Protein AF-A0A812U2E9-F1 (afdb_monomer)

pLDDT: mean 88.84, std 19.23, range [28.97, 98.88]

Radius of gyration: 23.98 Å; Cα contacts (8 Å, |Δi|>4): 508; chains: 1; bounding box: 78×64×52 Å

Structure (mmCIF, N/CA/C/O backbone):
data_AF-A0A812U2E9-F1
#
_entry.id   AF-A0A812U2E9-F1
#
loop_
_atom_site.group_PDB
_atom_site.id
_atom_site.type_symbol
_atom_site.label_atom_id
_atom_site.label_alt_id
_atom_site.label_comp_id
_atom_site.label_asym_id
_atom_site.label_entity_id
_atom_site.label_seq_id
_atom_site.pdbx_PDB_ins_code
_atom_site.Cartn_x
_atom_site.Cartn_y
_atom_site.Cartn_z
_atom_site.occupancy
_atom_site.B_iso_or_equiv
_atom_site.auth_seq_id
_atom_site.auth_comp_id
_atom_site.auth_asym_id
_atom_site.auth_atom_id
_atom_site.pdbx_PDB_model_num
ATOM 1 N N . MET A 1 1 ? -5.700 -17.968 17.064 1.00 71.25 1 MET A N 1
ATOM 2 C CA . MET A 1 1 ? -4.243 -18.216 17.157 1.00 71.25 1 MET A CA 1
ATOM 3 C C . MET A 1 1 ? -3.645 -17.111 18.011 1.00 71.25 1 MET A C 1
ATOM 5 O O . MET A 1 1 ? -4.096 -15.982 17.871 1.00 71.25 1 MET A O 1
ATOM 9 N N . ALA A 1 2 ? -2.713 -17.405 18.921 1.00 88.69 2 ALA A N 1
ATOM 10 C CA . ALA A 1 2 ? -2.044 -16.346 19.679 1.00 88.69 2 ALA A CA 1
ATOM 11 C C . ALA A 1 2 ? -1.208 -15.471 18.731 1.00 88.69 2 ALA A C 1
ATOM 13 O O . ALA A 1 2 ? -0.599 -15.994 17.799 1.00 88.69 2 ALA A O 1
ATOM 14 N N . LEU A 1 3 ? -1.197 -14.155 18.957 1.00 91.88 3 LEU A N 1
ATOM 15 C CA . LEU A 1 3 ? -0.376 -13.222 18.187 1.00 91.88 3 LEU A CA 1
ATOM 16 C C . LEU A 1 3 ? 1.118 -13.486 18.469 1.00 91.88 3 LEU A C 1
ATOM 18 O O . LEU A 1 3 ? 1.501 -13.378 19.641 1.00 91.88 3 LEU A O 1
ATOM 22 N N . PRO A 1 4 ? 1.948 -13.798 17.448 1.00 95.50 4 PRO A N 1
ATOM 23 C CA . PRO A 1 4 ? 3.392 -13.956 17.604 1.00 95.50 4 PRO A CA 1
ATOM 24 C C . PRO A 1 4 ? 4.036 -12.729 18.243 1.00 95.50 4 PRO A C 1
ATOM 26 O O . PRO A 1 4 ? 3.676 -11.596 17.916 1.00 95.50 4 PRO A O 1
ATOM 29 N N . ASP A 1 5 ? 5.025 -12.937 19.110 1.00 95.31 5 ASP A N 1
ATOM 30 C CA . ASP A 1 5 ? 5.660 -11.842 19.849 1.00 95.31 5 ASP A CA 1
ATOM 31 C C . ASP A 1 5 ? 6.357 -10.836 18.935 1.00 95.31 5 ASP A C 1
ATOM 33 O O . ASP A 1 5 ? 6.314 -9.635 19.201 1.00 95.31 5 ASP A O 1
ATOM 37 N N . GLN A 1 6 ? 6.913 -11.293 17.810 1.00 96.75 6 GLN A N 1
ATOM 38 C CA . GLN A 1 6 ? 7.481 -10.409 16.795 1.00 96.75 6 GLN A CA 1
ATOM 39 C C . GLN A 1 6 ? 6.428 -9.442 16.239 1.00 96.75 6 GLN A C 1
ATOM 41 O O . GLN A 1 6 ? 6.719 -8.261 16.100 1.00 96.75 6 GLN A O 1
ATOM 46 N N . LEU A 1 7 ? 5.199 -9.904 15.972 1.00 96.69 7 LEU A N 1
ATOM 47 C CA . LEU A 1 7 ? 4.109 -9.050 15.480 1.00 96.69 7 LEU A CA 1
ATOM 48 C C . LEU A 1 7 ? 3.500 -8.190 16.594 1.00 96.69 7 LEU A C 1
ATOM 50 O O . LEU A 1 7 ? 3.126 -7.044 16.357 1.00 96.69 7 LEU A O 1
ATOM 54 N N . ARG A 1 8 ? 3.428 -8.718 17.823 1.00 94.88 8 ARG A N 1
ATOM 55 C CA . ARG A 1 8 ? 2.961 -7.986 19.011 1.00 94.88 8 ARG A CA 1
ATOM 56 C C . ARG A 1 8 ? 3.845 -6.778 19.317 1.00 94.88 8 ARG A C 1
ATOM 58 O O . ARG A 1 8 ? 3.330 -5.705 19.634 1.00 94.88 8 ARG A O 1
ATOM 65 N N . ASN A 1 9 ? 5.159 -6.971 19.222 1.00 96.06 9 ASN A N 1
ATOM 66 C CA . ASN A 1 9 ? 6.169 -5.966 19.540 1.00 96.06 9 ASN A CA 1
ATOM 67 C C . ASN A 1 9 ? 6.632 -5.171 18.311 1.00 96.06 9 ASN A C 1
ATOM 69 O O . ASN A 1 9 ? 7.399 -4.221 18.467 1.00 96.06 9 ASN A O 1
ATOM 73 N N . HIS A 1 10 ? 6.155 -5.521 17.109 1.00 98.12 10 HIS A N 1
ATOM 74 C CA . HIS A 1 10 ? 6.451 -4.796 15.877 1.00 98.12 10 HIS A CA 1
ATOM 75 C C . HIS A 1 10 ? 6.084 -3.324 16.035 1.00 98.12 10 HIS A C 1
ATOM 77 O O . HIS A 1 10 ? 4.949 -2.995 16.399 1.00 98.12 10 HIS A O 1
ATOM 83 N N . SER A 1 11 ? 7.043 -2.435 15.773 1.00 97.88 11 SER A N 1
ATOM 84 C CA . SER A 1 11 ? 6.844 -1.007 15.978 1.00 97.88 11 SER A CA 1
ATOM 85 C C . SER A 1 11 ? 7.412 -0.157 14.853 1.00 97.88 11 SER A C 1
ATOM 87 O O . SER A 1 11 ? 8.419 -0.505 14.243 1.00 97.88 11 SER A O 1
ATOM 89 N N . VAL A 1 12 ? 6.752 0.970 14.601 1.00 98.38 12 VAL A N 1
ATOM 90 C CA . VAL A 1 12 ? 7.162 1.993 13.635 1.00 98.38 12 VAL A CA 1
ATOM 91 C C . VAL A 1 12 ? 6.996 3.351 14.303 1.00 98.38 12 VAL A C 1
ATOM 93 O O . VAL A 1 12 ? 5.915 3.649 14.808 1.00 98.38 12 VAL A O 1
ATOM 96 N N . HIS A 1 13 ? 8.066 4.149 14.377 1.00 97.69 13 HIS A N 1
ATOM 97 C CA . HIS A 1 13 ? 8.104 5.411 15.139 1.00 97.69 13 HIS A CA 1
ATOM 98 C C . HIS A 1 13 ? 7.503 5.286 16.554 1.00 97.69 13 HIS A C 1
ATOM 100 O O . HIS A 1 13 ? 6.706 6.103 17.012 1.00 97.69 13 HIS A O 1
ATOM 106 N N . GLY A 1 14 ? 7.820 4.185 17.242 1.00 97.19 14 GLY A N 1
ATOM 107 C CA . GLY A 1 14 ? 7.320 3.907 18.586 1.00 97.19 14 GLY A CA 1
ATOM 108 C C . GLY A 1 14 ? 5.821 3.598 18.673 1.00 97.19 14 GLY A C 1
ATOM 109 O O . GLY A 1 14 ? 5.304 3.526 19.789 1.00 97.19 14 GLY A O 1
ATOM 110 N N . TYR A 1 15 ? 5.107 3.430 17.555 1.00 98.44 15 TYR A N 1
ATOM 111 C CA . TYR A 1 15 ? 3.750 2.883 17.501 1.00 98.44 15 TYR A CA 1
ATOM 112 C C . TYR A 1 15 ? 3.797 1.377 17.286 1.00 98.44 15 TYR A C 1
ATOM 114 O O . TYR A 1 15 ? 4.391 0.909 16.324 1.00 98.44 15 TYR A O 1
ATOM 122 N N . ASN A 1 16 ? 3.136 0.628 18.162 1.00 98.31 16 ASN A N 1
ATOM 123 C CA . ASN A 1 16 ? 2.853 -0.795 17.997 1.00 98.31 16 ASN A CA 1
ATOM 124 C C . ASN A 1 16 ? 1.340 -1.022 18.107 1.00 98.31 16 ASN A C 1
ATOM 126 O O . ASN A 1 16 ? 0.593 -0.090 18.422 1.00 98.31 16 ASN A O 1
ATOM 130 N N . LEU A 1 17 ? 0.888 -2.259 17.896 1.00 98.19 17 LEU A N 1
ATOM 131 C CA . LEU A 1 17 ? -0.535 -2.603 17.924 1.00 98.19 17 LEU A CA 1
ATOM 132 C C . LEU A 1 17 ? -1.240 -2.098 19.196 1.00 98.19 17 LEU A C 1
ATOM 134 O O . LEU A 1 17 ? -2.235 -1.380 19.117 1.00 98.19 17 LEU A O 1
ATOM 138 N N . ALA A 1 18 ? -0.701 -2.419 20.375 1.00 98.00 18 ALA A N 1
ATOM 139 C CA . ALA A 1 18 ? -1.316 -2.055 21.651 1.00 98.00 18 ALA A CA 1
ATOM 140 C C . ALA A 1 18 ? -1.375 -0.534 21.869 1.00 98.00 18 ALA A C 1
ATOM 142 O O . ALA A 1 18 ? -2.397 -0.006 22.315 1.00 98.00 18 ALA A O 1
ATOM 143 N N . LYS A 1 19 ? -0.294 0.190 21.551 1.00 98.31 19 LYS A N 1
ATOM 144 C CA . LYS A 1 19 ? -0.245 1.653 21.679 1.00 98.31 19 LYS A CA 1
ATOM 145 C C . LYS A 1 19 ? -1.234 2.320 20.729 1.00 98.31 19 LYS A C 1
ATOM 147 O O . LYS A 1 19 ? -1.943 3.223 21.164 1.00 98.31 19 LYS A O 1
ATOM 152 N N . THR A 1 20 ? -1.320 1.858 19.483 1.00 98.31 20 THR A N 1
ATOM 153 C CA . THR A 1 20 ? -2.276 2.373 18.495 1.00 98.31 20 THR A CA 1
ATOM 154 C C . THR A 1 20 ? -3.711 2.166 18.960 1.00 98.31 20 THR A C 1
ATOM 156 O O . THR A 1 20 ? -4.481 3.126 19.013 1.00 98.31 20 THR A O 1
ATOM 159 N N . LEU A 1 21 ? -4.064 0.939 19.359 1.00 98.19 21 LEU A N 1
ATOM 160 C CA . LEU A 1 21 ? -5.424 0.620 19.789 1.00 98.19 21 LEU A CA 1
ATOM 161 C C . LEU A 1 21 ? -5.866 1.485 20.970 1.00 98.19 21 LEU A C 1
ATOM 163 O O . LEU A 1 21 ? -6.981 1.992 20.942 1.00 98.19 21 LEU A O 1
ATOM 167 N N . ARG A 1 22 ? -4.988 1.709 21.958 1.00 98.31 22 ARG A N 1
ATOM 168 C CA . ARG A 1 22 ? -5.282 2.578 23.109 1.00 98.31 22 ARG A CA 1
ATOM 169 C C . ARG A 1 22 ? -5.382 4.052 22.730 1.00 98.31 22 ARG A C 1
ATOM 171 O O . ARG A 1 22 ? -6.330 4.715 23.137 1.00 98.31 22 ARG A O 1
ATOM 178 N N . LYS A 1 23 ? -4.414 4.572 21.966 1.00 98.25 23 LYS A N 1
ATOM 179 C CA . LYS A 1 23 ? -4.314 6.010 21.664 1.00 98.25 23 LYS A CA 1
ATOM 180 C C . LYS A 1 23 ? -5.554 6.538 20.941 1.00 98.25 23 LYS A C 1
ATOM 182 O O . LYS A 1 23 ? -6.030 7.616 21.272 1.00 98.25 23 LYS A O 1
ATOM 187 N N . TRP A 1 24 ? -6.089 5.767 19.997 1.00 97.88 24 TRP A N 1
ATOM 188 C CA . TRP A 1 24 ? -7.222 6.176 19.160 1.00 97.88 24 TRP A CA 1
ATOM 189 C C . TRP A 1 24 ? -8.494 5.354 19.424 1.00 97.88 24 TRP A C 1
ATOM 191 O O . TRP A 1 24 ? -9.343 5.209 18.545 1.00 97.88 24 TRP A O 1
ATOM 201 N N . GLN A 1 25 ? -8.657 4.807 20.635 1.00 96.31 25 GLN A N 1
ATOM 202 C CA . GLN A 1 25 ? -9.823 3.978 20.978 1.00 96.31 25 GLN A CA 1
ATOM 203 C C . GLN A 1 25 ? -11.166 4.726 20.876 1.00 96.31 25 GLN A C 1
ATOM 205 O O . GLN A 1 25 ? -12.193 4.096 20.633 1.00 96.31 25 GLN A O 1
ATOM 210 N N . HIS A 1 26 ? -11.151 6.055 21.030 1.00 95.56 26 HIS A N 1
ATOM 211 C CA . HIS A 1 26 ? -12.341 6.915 21.022 1.00 95.56 26 HIS A CA 1
ATOM 212 C C . HIS A 1 26 ? -12.580 7.641 19.691 1.00 95.56 26 HIS A C 1
ATOM 214 O O . HIS A 1 26 ? -13.504 8.445 19.603 1.00 95.56 26 HIS A O 1
ATOM 220 N N . VAL A 1 27 ? -11.765 7.386 18.661 1.00 96.50 27 VAL A N 1
ATOM 221 C CA . VAL A 1 27 ? -11.980 7.985 17.337 1.00 96.50 27 VAL A CA 1
ATOM 222 C C . VAL A 1 27 ? -13.304 7.487 16.757 1.00 96.50 27 VAL A C 1
ATOM 224 O O . VAL A 1 27 ? -13.586 6.283 16.757 1.00 96.50 27 VAL A O 1
ATOM 227 N N . GLU A 1 28 ? -14.115 8.418 16.256 1.00 96.62 28 GLU A N 1
ATOM 228 C CA . GLU A 1 28 ? -15.388 8.101 15.617 1.00 96.62 28 GLU A CA 1
ATOM 229 C C . GLU A 1 28 ? -15.164 7.284 14.337 1.00 96.62 28 GLU A C 1
ATOM 231 O O . GLU A 1 28 ? -14.292 7.584 13.519 1.00 96.62 28 GLU A O 1
ATOM 236 N N . ARG A 1 29 ? -15.964 6.229 14.154 1.00 96.88 29 ARG A N 1
ATOM 237 C CA . ARG A 1 29 ? -15.824 5.296 13.032 1.00 96.88 29 ARG A CA 1
ATOM 238 C C . ARG A 1 29 ? -16.739 5.693 11.878 1.00 96.88 29 ARG A C 1
ATOM 240 O O . ARG A 1 29 ? -17.862 5.203 11.778 1.00 96.88 29 ARG A O 1
ATOM 247 N N . THR A 1 30 ? -16.269 6.584 11.014 1.00 96.75 30 THR A N 1
ATOM 248 C CA . THR A 1 30 ? -17.071 7.177 9.931 1.00 96.75 30 THR A CA 1
ATOM 249 C C . THR A 1 30 ? -16.611 6.790 8.527 1.00 96.75 30 THR A C 1
ATOM 251 O O . THR A 1 30 ? -17.381 6.978 7.584 1.00 96.75 30 THR A O 1
ATOM 254 N N . CYS A 1 31 ? -15.413 6.219 8.362 1.00 98.06 31 CYS A N 1
ATOM 255 C CA . CYS A 1 31 ? -14.809 5.918 7.059 1.00 98.06 31 CYS A CA 1
ATOM 256 C C . CYS A 1 31 ? -15.121 4.482 6.580 1.00 98.06 31 CYS A C 1
ATOM 258 O O . CYS A 1 31 ? -14.892 3.527 7.318 1.00 98.06 31 CYS A O 1
ATOM 260 N N . ASP A 1 32 ? -15.643 4.306 5.362 1.00 98.50 32 ASP A N 1
ATOM 261 C CA . ASP A 1 32 ? -15.910 2.984 4.770 1.00 98.50 32 ASP A CA 1
ATOM 262 C C . ASP A 1 32 ? -14.678 2.413 4.047 1.00 98.50 32 ASP A C 1
ATOM 264 O O . ASP A 1 32 ? -14.456 1.200 4.066 1.00 98.50 32 ASP A O 1
ATOM 268 N N . VAL A 1 33 ? -13.892 3.280 3.394 1.00 98.75 33 VAL A N 1
ATOM 269 C CA . VAL A 1 33 ? -12.743 2.906 2.553 1.00 98.75 33 VAL A CA 1
ATOM 270 C C . VAL A 1 33 ? -11.533 3.800 2.824 1.00 98.75 33 VAL A C 1
ATOM 272 O O . VAL A 1 33 ? -11.614 5.019 2.699 1.00 98.75 33 VAL A O 1
ATOM 275 N N . LEU A 1 34 ? -10.383 3.197 3.112 1.00 98.81 34 LEU A N 1
ATOM 276 C CA . LEU A 1 34 ? -9.099 3.885 3.234 1.00 98.81 34 LEU A CA 1
ATOM 277 C C . LEU A 1 34 ? -8.129 3.364 2.172 1.00 98.81 34 LEU A C 1
ATOM 279 O O . LEU A 1 34 ? -7.903 2.161 2.073 1.00 98.81 34 LEU A O 1
ATOM 283 N N . GLU A 1 35 ? -7.550 4.263 1.383 1.00 98.62 35 GLU A N 1
ATOM 284 C CA . GLU A 1 35 ? -6.515 3.950 0.393 1.00 98.62 35 GLU A CA 1
ATOM 285 C C . GLU A 1 35 ? -5.195 4.591 0.844 1.00 98.62 35 GLU A C 1
ATOM 287 O O . GLU A 1 35 ? -5.078 5.814 0.872 1.00 98.62 35 GLU A O 1
ATOM 292 N N . ILE A 1 36 ? -4.226 3.770 1.251 1.00 98.56 36 ILE A N 1
ATOM 293 C CA . ILE A 1 36 ? -2.898 4.196 1.713 1.00 98.56 36 ILE A CA 1
ATOM 294 C C . ILE A 1 36 ? -1.890 3.961 0.590 1.00 98.56 36 ILE A C 1
ATOM 296 O O . ILE A 1 36 ? -1.904 2.886 -0.019 1.00 98.56 36 ILE A O 1
ATOM 300 N N . TRP A 1 37 ? -1.016 4.945 0.349 1.00 98.06 37 TRP A N 1
ATOM 301 C CA . TRP A 1 37 ? -0.214 5.056 -0.876 1.00 98.06 37 TRP A CA 1
ATOM 302 C C . TRP A 1 37 ? -1.128 5.132 -2.102 1.00 98.06 37 TRP A C 1
ATOM 304 O O . TRP A 1 37 ? -1.060 4.315 -3.022 1.00 98.06 37 TRP A O 1
ATOM 314 N N . ALA A 1 38 ? -2.085 6.062 -2.052 1.00 97.31 38 ALA A N 1
ATOM 315 C CA . ALA A 1 38 ? -3.208 6.066 -2.978 1.00 97.31 38 ALA A CA 1
ATOM 316 C C . ALA A 1 38 ? -2.830 6.373 -4.432 1.00 97.31 38 ALA A C 1
ATOM 318 O O . ALA A 1 38 ? -3.594 6.042 -5.345 1.00 97.31 38 ALA A O 1
ATOM 319 N N . GLY A 1 39 ? -1.684 7.015 -4.673 1.00 94.94 39 GLY A N 1
ATOM 320 C CA . GLY A 1 39 ? -1.271 7.489 -5.986 1.00 94.94 39 GLY A CA 1
ATOM 321 C C . GLY A 1 39 ? -2.356 8.356 -6.627 1.00 94.94 39 GLY A C 1
ATOM 322 O O . GLY A 1 39 ? -2.546 9.511 -6.270 1.00 94.94 39 GLY A O 1
ATOM 323 N N . VAL A 1 40 ? -3.106 7.782 -7.573 1.00 95.25 40 VAL A N 1
ATOM 324 C CA . VAL A 1 40 ? -4.203 8.474 -8.281 1.00 95.25 40 VAL A CA 1
ATOM 325 C C . VAL A 1 40 ? -5.589 8.304 -7.634 1.00 95.25 40 VAL A C 1
ATOM 327 O O . VAL A 1 40 ? -6.586 8.701 -8.241 1.00 95.25 40 VAL A O 1
ATOM 330 N N . GLY A 1 41 ? -5.689 7.660 -6.466 1.00 97.06 41 GLY A N 1
ATOM 331 C CA . GLY A 1 41 ? -6.940 7.560 -5.703 1.00 97.06 41 GLY A CA 1
ATOM 332 C C . GLY A 1 41 ? -8.011 6.679 -6.350 1.00 97.06 41 GLY A C 1
ATOM 333 O O . GLY A 1 41 ? -9.210 6.979 -6.315 1.00 97.06 41 GLY A O 1
ATOM 334 N N . SER A 1 42 ? -7.605 5.619 -7.054 1.00 97.62 42 SER A N 1
ATOM 335 C CA . SER A 1 42 ? -8.537 4.832 -7.873 1.00 97.62 42 SER A CA 1
ATOM 336 C C . SER A 1 42 ? -9.558 4.056 -7.043 1.00 97.62 42 SER A C 1
ATOM 338 O O . SER A 1 42 ? -10.695 3.882 -7.500 1.00 97.62 42 SER A O 1
ATOM 340 N N . VAL A 1 43 ? -9.184 3.572 -5.856 1.00 98.38 43 VAL A N 1
ATOM 341 C CA . VAL A 1 43 ? -10.086 2.810 -4.980 1.00 98.38 43 VAL A CA 1
ATOM 342 C C . VAL A 1 43 ? -11.019 3.756 -4.231 1.00 98.38 43 VAL A C 1
ATOM 344 O O . VAL A 1 43 ? -12.236 3.558 -4.264 1.00 98.38 43 VAL A O 1
ATOM 347 N N . ALA A 1 44 ? -10.490 4.831 -3.648 1.00 98.19 44 ALA A N 1
ATOM 348 C CA . ALA A 1 44 ? -11.284 5.842 -2.961 1.00 98.19 44 ALA A CA 1
ATOM 349 C C . ALA A 1 44 ? -12.277 6.529 -3.914 1.00 98.19 44 ALA A C 1
ATOM 351 O O . ALA A 1 44 ? -13.462 6.661 -3.596 1.00 98.19 44 ALA A O 1
ATOM 352 N N . SER A 1 45 ? -11.851 6.880 -5.134 1.00 98.25 45 SER A N 1
ATOM 353 C CA . SER A 1 45 ? -12.746 7.414 -6.172 1.00 98.25 45 SER A CA 1
ATOM 354 C C . SER A 1 45 ? -13.872 6.437 -6.530 1.00 98.25 45 SER A C 1
ATOM 356 O O . SER A 1 45 ? -15.024 6.846 -6.704 1.00 98.25 45 SER A O 1
ATOM 358 N N . ALA A 1 46 ? -13.573 5.138 -6.626 1.00 98.19 46 ALA A N 1
ATOM 359 C CA . ALA A 1 46 ? -14.583 4.122 -6.900 1.00 98.19 46 ALA A CA 1
ATOM 360 C C . ALA A 1 46 ? -15.596 3.969 -5.753 1.00 98.19 46 ALA A C 1
ATOM 362 O O . ALA A 1 46 ? -16.785 3.803 -6.022 1.00 98.19 46 ALA A O 1
ATOM 363 N N . ALA A 1 47 ? -15.145 4.063 -4.501 1.00 98.06 47 ALA A N 1
ATOM 364 C CA . ALA A 1 47 ? -16.002 4.015 -3.319 1.00 98.06 47 ALA A CA 1
ATOM 365 C C . ALA A 1 47 ? -16.955 5.219 -3.247 1.00 98.06 47 ALA A C 1
ATOM 367 O O . ALA A 1 47 ? -18.163 5.041 -3.094 1.00 98.06 47 ALA A O 1
ATOM 368 N N . ARG A 1 48 ? -16.445 6.437 -3.477 1.00 98.25 48 ARG A N 1
ATOM 369 C CA . ARG A 1 48 ? -17.254 7.673 -3.479 1.00 98.25 48 ARG A CA 1
ATOM 370 C C . ARG A 1 48 ? -18.381 7.641 -4.514 1.00 98.25 48 ARG A C 1
ATOM 372 O O . ARG A 1 48 ? -19.475 8.129 -4.252 1.00 98.25 48 ARG A O 1
ATOM 379 N N . LYS A 1 49 ? -18.160 7.010 -5.673 1.00 97.06 49 LYS A N 1
ATOM 380 C CA . LYS A 1 49 ? -19.206 6.812 -6.700 1.00 97.06 49 LYS A CA 1
ATOM 381 C C . LYS A 1 49 ? -20.342 5.887 -6.270 1.00 97.06 49 LYS A C 1
ATOM 383 O O . LYS A 1 49 ? -21.384 5.881 -6.916 1.00 97.06 49 LYS A O 1
ATOM 388 N N . LEU A 1 50 ? -20.133 5.100 -5.221 1.00 95.94 50 LEU A N 1
ATOM 389 C CA . LEU A 1 50 ? -21.151 4.273 -4.579 1.00 95.94 50 LEU A CA 1
ATOM 390 C C . LEU A 1 50 ? -21.683 4.928 -3.295 1.00 95.94 50 LEU A C 1
ATOM 392 O O . LEU A 1 50 ? -22.284 4.244 -2.474 1.00 95.94 50 LEU A O 1
ATOM 396 N N . SER A 1 51 ? -21.447 6.233 -3.113 1.00 96.88 51 SER A N 1
ATOM 397 C CA . SER A 1 51 ? -21.858 7.006 -1.935 1.00 96.88 51 SER A CA 1
ATOM 398 C C . SER A 1 51 ? -21.286 6.488 -0.609 1.00 96.88 51 SER A C 1
ATOM 400 O O . SER A 1 51 ? -21.868 6.718 0.447 1.00 96.88 51 SER A O 1
ATOM 402 N N . LEU A 1 52 ? -20.136 5.811 -0.660 1.00 97.00 52 LEU A N 1
ATOM 403 C CA . LEU A 1 52 ? -19.380 5.393 0.520 1.00 97.00 52 LEU A CA 1
ATOM 404 C C . LEU A 1 52 ? -18.398 6.491 0.937 1.00 97.00 52 LEU A C 1
ATOM 406 O O . LEU A 1 52 ? -17.841 7.189 0.080 1.00 97.00 52 LEU A O 1
ATOM 410 N N . SER A 1 53 ? -18.151 6.629 2.240 1.00 98.25 53 SER A N 1
ATOM 411 C CA . SER A 1 53 ? -17.116 7.539 2.732 1.00 98.25 53 SER A CA 1
ATOM 412 C C . SER A 1 53 ? -15.732 6.951 2.451 1.00 98.25 53 SER A C 1
ATOM 414 O O . SER A 1 53 ? -15.463 5.784 2.737 1.00 98.25 53 SER A O 1
ATOM 416 N N . ALA A 1 54 ? -14.841 7.750 1.862 1.00 98.38 54 ALA A N 1
ATOM 417 C CA . ALA A 1 54 ? -13.506 7.281 1.516 1.00 98.38 54 ALA A CA 1
ATOM 418 C C . ALA A 1 54 ? -12.429 8.337 1.745 1.00 98.38 54 ALA A C 1
ATOM 420 O O . ALA A 1 54 ? -12.622 9.513 1.406 1.00 98.38 54 ALA A O 1
ATOM 421 N N . ARG A 1 55 ? -11.278 7.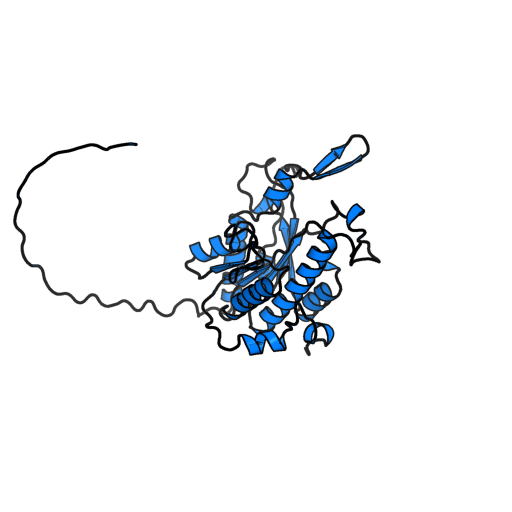890 2.248 1.00 98.06 55 ARG A N 1
ATOM 422 C CA . ARG A 1 55 ? -10.091 8.707 2.505 1.00 98.06 55 ARG A CA 1
ATOM 423 C C . ARG A 1 55 ? -8.876 8.141 1.773 1.00 98.06 55 ARG A C 1
ATOM 425 O O . ARG A 1 55 ? -8.725 6.930 1.642 1.00 98.06 55 ARG A O 1
ATOM 432 N N . GLU A 1 56 ? -8.023 9.043 1.312 1.00 98.12 56 GLU A N 1
ATOM 433 C CA . GLU A 1 56 ? -6.721 8.745 0.714 1.00 98.12 56 GLU A CA 1
ATOM 434 C C . GLU A 1 56 ? -5.625 9.210 1.677 1.00 98.12 56 GLU A C 1
ATOM 436 O O . GLU A 1 56 ? -5.805 10.229 2.345 1.00 98.12 56 GLU A O 1
ATOM 441 N N . ILE A 1 57 ? -4.527 8.460 1.739 1.00 98.31 57 ILE A N 1
ATOM 442 C CA . ILE A 1 57 ? -3.251 8.865 2.335 1.00 98.31 57 ILE A CA 1
ATOM 443 C C . ILE A 1 57 ? -2.211 8.766 1.221 1.00 98.31 57 ILE A C 1
ATOM 445 O O . ILE A 1 57 ? -1.918 7.665 0.744 1.00 98.31 57 ILE A O 1
ATOM 449 N N . GLU A 1 58 ? -1.704 9.907 0.767 1.00 97.44 58 GLU A N 1
ATOM 450 C CA . GLU A 1 58 ? -0.755 10.001 -0.338 1.00 97.44 58 GLU A CA 1
ATOM 451 C C . GLU A 1 58 ? 0.137 11.236 -0.177 1.00 97.44 58 GLU A C 1
ATOM 453 O O . GLU A 1 58 ? -0.359 12.345 0.021 1.00 97.44 58 GLU A O 1
ATOM 458 N N . LEU A 1 59 ? 1.452 11.043 -0.319 1.00 96.56 59 LEU A N 1
ATOM 459 C CA . LEU A 1 59 ? 2.467 12.060 -0.046 1.00 96.56 59 LEU A CA 1
ATOM 460 C C . LEU A 1 59 ? 2.162 13.366 -0.792 1.00 96.56 59 LEU A C 1
ATOM 462 O O . LEU A 1 59 ? 2.071 14.426 -0.185 1.00 96.56 59 LEU A O 1
ATOM 466 N N . HIS A 1 60 ? 1.888 13.288 -2.094 1.00 94.81 60 HIS A N 1
ATOM 467 C CA . HIS A 1 60 ? 1.668 14.468 -2.939 1.00 94.81 60 HIS A CA 1
ATOM 468 C C . HIS A 1 60 ? 0.188 14.783 -3.207 1.00 94.81 60 HIS A C 1
ATOM 470 O O . HIS A 1 60 ? -0.145 15.383 -4.231 1.00 94.81 60 HIS A O 1
ATOM 476 N N . ARG A 1 61 ? -0.729 14.379 -2.317 1.00 94.69 61 ARG A N 1
ATOM 477 C CA . ARG A 1 61 ? -2.170 14.619 -2.502 1.00 94.69 61 ARG A CA 1
ATOM 478 C C . ARG A 1 61 ? -2.531 16.105 -2.483 1.00 94.69 61 ARG A C 1
ATOM 480 O O . ARG A 1 61 ? -3.359 16.539 -3.283 1.00 94.69 61 ARG A O 1
ATOM 487 N N . VAL A 1 62 ? -1.936 16.869 -1.568 1.00 96.00 62 VAL A N 1
ATOM 488 C CA . VAL A 1 62 ? -2.056 18.330 -1.466 1.00 96.00 62 VAL A CA 1
ATOM 489 C C . VAL A 1 62 ? -0.642 18.910 -1.335 1.00 96.00 62 VAL A C 1
ATOM 491 O O . VAL A 1 62 ? -0.112 18.954 -0.223 1.00 96.00 62 VAL A O 1
ATOM 494 N N . PRO A 1 63 ? -0.016 19.331 -2.452 1.00 95.31 63 PRO A N 1
ATOM 495 C CA . PRO A 1 63 ? 1.345 19.864 -2.445 1.00 95.31 63 PRO A CA 1
ATOM 496 C C . PRO A 1 63 ? 1.526 21.023 -1.456 1.00 95.31 63 PRO A C 1
ATOM 498 O O . PRO A 1 63 ? 0.684 21.918 -1.376 1.00 95.31 63 PRO A O 1
ATOM 501 N N . GLY A 1 64 ? 2.621 20.994 -0.699 1.00 95.44 64 GLY A N 1
ATOM 502 C CA . GLY A 1 64 ? 2.928 21.925 0.390 1.00 95.44 64 GLY A CA 1
ATOM 503 C C . GLY A 1 64 ? 2.184 21.639 1.700 1.00 95.44 64 GLY A C 1
ATOM 504 O O . GLY A 1 64 ? 2.337 22.386 2.662 1.00 95.44 64 GLY A O 1
ATOM 505 N N . THR A 1 65 ? 1.345 20.600 1.754 1.00 96.94 65 THR A N 1
ATOM 506 C CA . THR A 1 65 ? 0.606 20.204 2.965 1.00 96.94 65 THR A CA 1
ATOM 507 C C . THR A 1 65 ? 0.856 18.747 3.318 1.00 96.94 65 THR A C 1
ATOM 509 O O . THR A 1 65 ? 1.311 18.455 4.419 1.00 96.94 65 THR A O 1
ATOM 512 N N . THR A 1 66 ? 0.570 17.823 2.401 1.00 96.88 66 THR A N 1
ATOM 513 C CA . THR A 1 66 ? 0.702 16.385 2.672 1.00 96.88 66 THR A CA 1
ATOM 514 C C . THR A 1 66 ? 2.138 15.880 2.522 1.00 96.88 66 THR A C 1
ATOM 516 O O . THR A 1 66 ? 2.477 14.866 3.123 1.00 96.88 66 THR A O 1
ATOM 519 N N . ASP A 1 67 ? 2.983 16.592 1.774 1.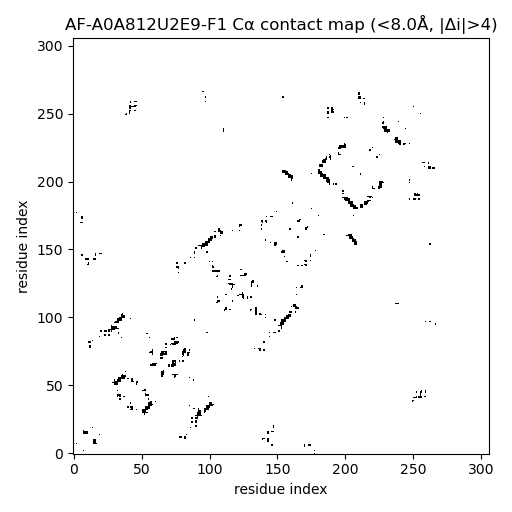00 96.50 67 ASP A N 1
ATOM 520 C CA . ASP A 1 67 ? 4.395 16.273 1.519 1.00 96.50 67 ASP A CA 1
ATOM 521 C C . ASP A 1 67 ? 5.379 17.077 2.377 1.00 96.50 67 ASP A C 1
ATOM 523 O O . ASP A 1 67 ? 6.583 16.840 2.317 1.00 96.50 67 ASP A O 1
ATOM 527 N N . ASP A 1 68 ? 4.886 17.998 3.203 1.00 96.19 68 ASP A N 1
ATOM 528 C CA . ASP A 1 68 ? 5.702 18.698 4.191 1.00 96.19 68 ASP A CA 1
ATOM 529 C C . ASP A 1 68 ? 5.701 17.899 5.507 1.00 96.19 68 ASP A C 1
ATOM 531 O O . ASP A 1 68 ? 4.663 17.835 6.171 1.00 96.19 68 ASP A O 1
ATOM 535 N N . PRO A 1 69 ? 6.828 17.298 5.934 1.00 93.38 69 PRO A N 1
ATOM 536 C CA . PRO A 1 69 ? 6.890 16.492 7.157 1.00 93.38 69 PRO A CA 1
ATOM 537 C C . PRO A 1 69 ? 6.673 17.309 8.442 1.00 93.38 69 PRO A C 1
ATOM 539 O O . PRO A 1 69 ? 6.439 16.736 9.508 1.00 93.38 69 PRO A O 1
ATOM 542 N N . THR A 1 70 ? 6.750 18.641 8.370 1.00 94.62 70 THR A N 1
ATOM 543 C CA . THR A 1 70 ? 6.502 19.538 9.507 1.00 94.62 70 THR A CA 1
ATOM 544 C C . THR A 1 70 ? 5.028 19.924 9.640 1.00 94.62 70 THR A C 1
ATOM 546 O O . THR A 1 70 ? 4.593 20.371 10.707 1.00 94.62 70 THR A O 1
ATOM 549 N N . ASN A 1 71 ? 4.230 19.707 8.592 1.00 97.06 71 ASN A N 1
ATOM 550 C CA . ASN A 1 71 ? 2.815 20.035 8.592 1.00 97.06 71 ASN A CA 1
ATOM 551 C C . ASN A 1 71 ? 2.017 19.036 9.448 1.00 97.06 71 ASN A C 1
ATOM 553 O O . ASN A 1 71 ? 2.210 17.821 9.392 1.00 97.06 71 ASN A O 1
ATOM 557 N N . LYS A 1 72 ? 1.054 19.535 10.233 1.00 97.12 72 LYS A N 1
ATOM 558 C CA . LYS A 1 72 ? 0.172 18.689 11.058 1.00 97.12 72 LYS A CA 1
ATOM 559 C C . LYS A 1 72 ? -0.666 17.709 10.221 1.00 97.12 72 LYS A C 1
ATOM 561 O O . LYS A 1 72 ? -1.046 16.657 10.729 1.00 97.12 72 LYS A O 1
ATOM 566 N N . GLU A 1 73 ? -0.947 18.058 8.967 1.00 97.38 73 GLU A N 1
ATOM 567 C CA . GLU A 1 73 ? -1.745 17.285 8.009 1.00 97.38 73 GLU A CA 1
ATOM 568 C C . GLU A 1 73 ? -0.877 16.448 7.060 1.00 97.38 73 GLU A C 1
ATOM 570 O O . GLU A 1 73 ? -1.393 15.906 6.085 1.00 97.38 73 GLU A O 1
ATOM 575 N N . THR A 1 74 ? 0.425 16.320 7.349 1.00 98.31 74 THR A N 1
ATOM 576 C CA . THR A 1 74 ? 1.343 15.513 6.543 1.00 98.31 74 THR A CA 1
ATOM 577 C C . THR A 1 74 ? 0.852 14.075 6.383 1.00 98.31 74 THR A C 1
ATOM 579 O O . THR A 1 74 ? 0.314 13.458 7.312 1.00 98.31 74 THR A O 1
ATOM 582 N N . GLU A 1 75 ? 1.059 13.542 5.189 1.00 98.25 75 GLU A N 1
ATOM 583 C CA . GLU A 1 75 ? 0.825 12.148 4.819 1.00 98.25 75 GLU A CA 1
ATOM 584 C C . GLU A 1 75 ? 2.149 11.464 4.448 1.00 98.25 75 GLU A C 1
ATOM 586 O O . GLU A 1 75 ? 2.141 10.344 3.938 1.00 98.25 75 GLU A O 1
ATOM 591 N N . ASP A 1 76 ? 3.286 12.105 4.753 1.00 97.94 76 ASP A N 1
ATOM 592 C CA . ASP A 1 76 ? 4.611 11.514 4.621 1.00 97.94 76 ASP A CA 1
ATOM 593 C C . ASP A 1 76 ? 4.801 10.374 5.624 1.00 97.94 76 ASP A C 1
ATOM 595 O O . ASP A 1 76 ? 5.099 10.573 6.807 1.00 97.94 76 ASP A O 1
ATOM 599 N N . LEU A 1 77 ? 4.653 9.150 5.127 1.00 98.31 77 LEU A N 1
ATOM 600 C CA . LEU A 1 77 ? 4.795 7.929 5.907 1.00 98.31 77 LEU A CA 1
ATOM 601 C C . LEU A 1 77 ? 6.237 7.632 6.338 1.00 98.31 77 LEU A C 1
ATOM 603 O O . LEU A 1 77 ? 6.419 6.695 7.111 1.00 98.31 77 LEU A O 1
ATOM 607 N N . MET A 1 78 ? 7.240 8.399 5.894 1.00 97.94 78 MET A N 1
ATOM 608 C CA . MET A 1 78 ? 8.600 8.369 6.452 1.00 97.94 78 MET A CA 1
ATOM 609 C C . MET A 1 78 ? 8.718 9.159 7.766 1.00 97.94 78 MET A C 1
ATOM 611 O O . MET A 1 78 ? 9.695 8.998 8.498 1.00 97.94 78 MET A O 1
ATOM 615 N N . SER A 1 79 ? 7.727 9.995 8.086 1.00 97.88 79 SER A N 1
ATOM 616 C CA . SER A 1 79 ? 7.685 10.791 9.312 1.00 97.88 79 SER A CA 1
ATOM 617 C C . SER A 1 79 ? 6.824 10.135 10.399 1.00 97.88 79 SER A C 1
ATOM 619 O O . SER A 1 79 ? 5.807 9.487 10.128 1.00 97.88 79 SER A O 1
ATOM 621 N N . GLU A 1 80 ? 7.165 10.379 11.671 1.00 97.88 80 GLU A N 1
ATOM 622 C CA . GLU A 1 80 ? 6.333 9.937 12.801 1.00 97.88 80 GLU A CA 1
ATOM 623 C C . GLU A 1 80 ? 4.902 10.486 12.695 1.00 97.88 80 GLU A C 1
ATOM 625 O O . GLU A 1 80 ? 3.935 9.773 12.981 1.00 97.88 80 GLU A O 1
ATOM 630 N N . ARG A 1 81 ? 4.758 11.751 12.277 1.00 98.12 81 ARG A N 1
ATOM 631 C CA . ARG A 1 81 ? 3.458 12.415 12.160 1.00 98.12 81 ARG A CA 1
ATOM 632 C C . ARG A 1 81 ? 2.609 11.792 11.057 1.00 98.12 81 ARG A C 1
ATOM 634 O O . ARG A 1 81 ? 1.440 11.520 11.313 1.00 98.12 81 ARG A O 1
ATOM 641 N N . GLY A 1 82 ? 3.175 11.527 9.883 1.00 98.44 82 GLY A N 1
ATOM 642 C CA . GLY A 1 82 ? 2.439 10.905 8.784 1.00 98.44 82 GLY A CA 1
ATOM 643 C C . GLY A 1 82 ? 1.996 9.485 9.127 1.00 98.44 82 GLY A C 1
ATOM 644 O O . GLY A 1 82 ? 0.836 9.135 8.903 1.00 98.44 82 GLY A O 1
ATOM 645 N N . VAL A 1 83 ? 2.850 8.695 9.794 1.00 98.69 83 VAL A N 1
ATOM 646 C CA . VAL A 1 83 ? 2.442 7.383 10.332 1.00 98.69 83 VAL A CA 1
ATOM 647 C C . VAL A 1 83 ? 1.321 7.527 11.363 1.00 98.69 83 VAL A C 1
ATOM 649 O O . VAL A 1 83 ? 0.339 6.786 11.301 1.00 98.69 83 VAL A O 1
ATOM 652 N N . ALA A 1 84 ? 1.407 8.491 12.282 1.00 98.69 84 ALA A N 1
ATOM 653 C CA . ALA A 1 84 ? 0.347 8.741 13.256 1.00 98.69 84 ALA A CA 1
ATOM 654 C C . ALA A 1 84 ? -0.985 9.129 12.585 1.00 98.69 84 ALA A C 1
ATOM 656 O O . ALA A 1 84 ? -2.028 8.591 12.953 1.00 98.69 84 ALA A O 1
ATOM 657 N N . ASN A 1 85 ? -0.947 9.999 11.573 1.00 98.56 85 ASN A N 1
ATOM 658 C CA . ASN A 1 85 ? -2.120 10.433 10.812 1.00 98.56 85 ASN A CA 1
ATOM 659 C C . ASN A 1 85 ? -2.763 9.268 10.037 1.00 98.56 85 ASN A C 1
ATOM 661 O O . ASN A 1 85 ? -3.990 9.146 10.002 1.00 98.56 85 ASN A O 1
ATOM 665 N N . ALA A 1 86 ? -1.954 8.375 9.460 1.00 98.69 86 ALA A N 1
ATOM 666 C CA . ALA A 1 86 ? -2.441 7.171 8.790 1.00 98.69 86 ALA A CA 1
ATOM 667 C C . ALA A 1 86 ? -3.063 6.162 9.771 1.00 98.69 86 ALA A C 1
ATOM 669 O O . ALA A 1 86 ? -4.114 5.591 9.480 1.00 98.69 86 ALA A O 1
ATOM 670 N N . LEU A 1 87 ? -2.467 5.974 10.954 1.00 98.75 87 LEU A N 1
ATOM 671 C CA . LEU A 1 87 ? -3.035 5.130 12.011 1.00 98.75 87 LEU A CA 1
ATOM 672 C C . LEU A 1 87 ? -4.356 5.695 12.540 1.00 98.75 87 LEU A C 1
ATOM 674 O O . LEU A 1 87 ? -5.297 4.939 12.761 1.00 98.75 87 LEU A O 1
ATOM 678 N N . GLU A 1 88 ? -4.463 7.012 12.702 1.00 98.62 88 GLU A N 1
ATOM 679 C CA . GLU A 1 88 ? -5.720 7.661 13.074 1.00 98.62 88 GLU A CA 1
ATOM 680 C C . GLU A 1 88 ? -6.805 7.455 12.010 1.00 98.62 88 GLU A C 1
ATOM 682 O O . GLU A 1 88 ? -7.928 7.070 12.341 1.00 98.62 88 GLU A O 1
ATOM 687 N N . ALA A 1 89 ? -6.460 7.630 10.730 1.00 98.56 89 ALA A N 1
ATOM 688 C CA . ALA A 1 89 ? -7.358 7.351 9.610 1.00 98.56 89 ALA A CA 1
ATOM 689 C C . ALA A 1 89 ? -7.812 5.883 9.587 1.00 98.56 89 ALA A C 1
ATOM 691 O O . ALA A 1 89 ? -8.980 5.590 9.346 1.00 98.56 89 ALA A O 1
ATOM 692 N N . LEU A 1 90 ? -6.905 4.953 9.883 1.00 98.38 90 LEU A N 1
ATOM 693 C CA . LEU A 1 90 ? -7.221 3.533 9.996 1.00 98.38 90 LEU A CA 1
ATOM 694 C C . LEU A 1 90 ? -8.168 3.257 11.174 1.00 98.38 90 LEU A C 1
ATOM 696 O O . LEU A 1 90 ? -9.089 2.447 11.075 1.00 98.38 90 LEU A O 1
ATOM 700 N N . MET A 1 91 ? -7.986 3.965 12.288 1.00 98.50 91 MET A N 1
ATOM 701 C CA . MET A 1 91 ? -8.812 3.842 13.489 1.00 98.50 91 MET A CA 1
ATOM 702 C C . MET A 1 91 ? -10.186 4.520 13.358 1.00 98.50 91 MET A C 1
ATOM 704 O O . MET A 1 91 ? -11.089 4.169 14.123 1.00 98.50 91 MET A O 1
ATOM 708 N N . SER A 1 92 ? -10.391 5.402 12.375 1.00 98.38 92 SER A N 1
ATOM 709 C CA . SER A 1 92 ? -11.706 5.968 12.026 1.00 98.38 92 SER A CA 1
ATOM 710 C C . SER A 1 92 ? -12.510 5.114 11.037 1.00 98.38 92 SER A C 1
ATOM 712 O O . SER A 1 92 ? -13.629 5.469 10.658 1.00 98.38 92 SER A O 1
ATOM 714 N N . MET A 1 93 ? -11.982 3.959 10.629 1.00 98.44 93 MET A N 1
ATOM 715 C CA . MET A 1 93 ? -12.690 3.025 9.757 1.00 98.44 93 MET A CA 1
ATOM 716 C C . MET A 1 93 ? -13.848 2.323 10.477 1.00 98.44 93 MET A C 1
ATOM 718 O O . MET A 1 93 ? -13.736 1.901 11.639 1.00 98.44 93 MET A O 1
ATOM 722 N N . LYS A 1 94 ? -14.963 2.148 9.761 1.00 97.94 94 LYS A N 1
ATOM 723 C CA . LYS A 1 94 ? -16.096 1.318 10.183 1.00 97.94 94 LYS A CA 1
ATOM 724 C C . LYS A 1 94 ? -15.696 -0.162 10.217 1.00 97.94 94 LYS A C 1
ATOM 726 O O . LYS A 1 94 ? -14.888 -0.587 9.391 1.00 97.94 94 LYS A O 1
ATOM 731 N N . PRO A 1 95 ? -16.272 -0.969 11.129 1.00 96.31 95 PRO A N 1
ATOM 732 C CA . PRO A 1 95 ? -16.107 -2.423 11.093 1.00 96.31 95 PRO A CA 1
ATOM 733 C C . PRO A 1 95 ? -16.428 -2.990 9.703 1.00 96.31 95 PRO A C 1
ATOM 735 O O . PRO A 1 95 ? -17.399 -2.572 9.074 1.00 96.31 95 PRO A O 1
ATOM 738 N N . GLY A 1 96 ? -15.607 -3.920 9.216 1.00 96.94 96 GLY A N 1
ATOM 739 C CA . GLY A 1 96 ? -15.724 -4.487 7.869 1.00 96.94 96 GLY A CA 1
ATOM 740 C C . GLY A 1 96 ? -15.277 -3.559 6.730 1.00 96.94 96 GLY A C 1
ATOM 741 O O . GLY A 1 96 ? -15.338 -3.967 5.569 1.00 96.94 96 GLY A O 1
ATOM 742 N N . GLY A 1 97 ? -14.821 -2.339 7.038 1.00 98.31 97 GLY A N 1
ATOM 743 C CA . GLY A 1 97 ? -14.309 -1.363 6.075 1.00 98.31 97 GLY A CA 1
ATOM 744 C C . GLY A 1 97 ? -13.123 -1.880 5.253 1.00 98.31 97 GLY A C 1
ATOM 745 O O . GLY A 1 97 ? -12.373 -2.744 5.710 1.00 98.31 97 GLY A O 1
ATOM 746 N N . LEU A 1 98 ? -12.945 -1.356 4.038 1.00 98.75 98 LEU A N 1
ATOM 747 C CA . LEU A 1 98 ? -11.858 -1.746 3.131 1.00 98.75 98 LEU A CA 1
ATOM 748 C C . LEU A 1 98 ? -10.624 -0.874 3.341 1.00 98.75 98 LEU A C 1
ATOM 750 O O . LEU A 1 98 ? -10.703 0.346 3.230 1.00 98.75 98 LEU A O 1
ATOM 754 N N . VAL A 1 99 ? -9.471 -1.505 3.542 1.00 98.81 99 VAL A N 1
ATOM 755 C CA . VAL A 1 99 ? -8.173 -0.822 3.578 1.00 98.81 99 VAL A CA 1
ATOM 756 C C . VAL A 1 99 ? -7.342 -1.328 2.408 1.00 98.81 99 VAL A C 1
ATOM 758 O O . VAL A 1 99 ? -7.008 -2.507 2.359 1.00 98.81 99 VAL A O 1
ATOM 761 N N . MET A 1 100 ? -7.022 -0.461 1.453 1.00 98.62 100 MET A N 1
ATOM 762 C CA . MET A 1 100 ? -6.123 -0.775 0.344 1.00 98.62 100 MET A CA 1
ATOM 763 C C . MET A 1 100 ? -4.736 -0.203 0.630 1.00 98.62 100 MET A C 1
ATOM 765 O O . MET A 1 100 ? -4.616 0.973 0.960 1.00 98.62 100 MET A O 1
ATOM 769 N N . MET A 1 101 ? -3.698 -1.020 0.470 1.00 98.62 101 MET A N 1
ATOM 770 C CA . MET A 1 101 ? -2.303 -0.639 0.673 1.00 98.62 101 MET A CA 1
ATOM 7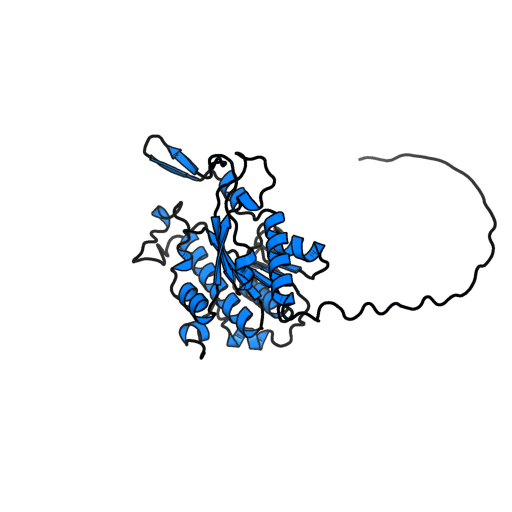71 C C . MET A 1 101 ? -1.460 -1.045 -0.534 1.00 98.62 101 MET A C 1
ATOM 773 O O . MET A 1 101 ? -1.371 -2.232 -0.851 1.00 98.62 101 MET A O 1
ATOM 777 N N . GLY A 1 102 ? -0.808 -0.077 -1.172 1.00 97.12 102 GLY A N 1
ATOM 778 C CA . GLY A 1 102 ? 0.133 -0.311 -2.270 1.00 97.12 102 GLY A CA 1
ATOM 779 C C . GLY A 1 102 ? 1.447 0.438 -2.052 1.00 97.12 102 GLY A C 1
ATOM 780 O O . GLY A 1 102 ? 1.659 1.445 -2.722 1.00 97.12 102 GLY A O 1
ATOM 781 N N . PRO A 1 103 ? 2.322 0.002 -1.122 1.00 97.38 103 PRO A N 1
ATOM 782 C CA . PRO A 1 103 ? 3.552 0.733 -0.823 1.00 97.38 103 PRO A CA 1
ATOM 783 C C . PRO A 1 103 ? 4.448 0.906 -2.056 1.00 97.38 103 PRO A C 1
ATOM 785 O O . PRO A 1 103 ? 4.392 0.133 -3.017 1.00 97.38 103 PRO A O 1
ATOM 788 N N . VAL A 1 104 ? 5.316 1.918 -2.032 1.00 95.50 104 VAL A N 1
ATOM 789 C CA . VAL A 1 104 ? 6.237 2.195 -3.143 1.00 95.50 104 VAL A CA 1
ATOM 790 C C . VAL A 1 104 ? 7.100 0.961 -3.445 1.00 95.50 104 VAL A C 1
ATOM 792 O O . VAL A 1 104 ? 7.673 0.337 -2.555 1.00 95.50 104 VAL A O 1
ATOM 795 N N . CYS A 1 105 ? 7.177 0.583 -4.725 1.00 94.75 105 CYS A N 1
ATOM 796 C CA . CYS A 1 105 ? 7.814 -0.666 -5.162 1.00 94.75 105 CYS A CA 1
ATOM 797 C C . CYS A 1 105 ? 9.214 -0.485 -5.774 1.00 94.75 105 CYS A C 1
ATOM 799 O O . CYS A 1 105 ? 9.834 -1.470 -6.175 1.00 94.75 105 CYS A O 1
ATOM 801 N N . SER A 1 106 ? 9.720 0.749 -5.870 1.00 92.94 106 SER A N 1
ATOM 802 C CA . SER A 1 106 ? 10.938 1.112 -6.618 1.00 92.94 106 SER A CA 1
ATOM 803 C C . SER A 1 106 ? 12.191 0.343 -6.175 1.00 92.94 106 SER A C 1
ATOM 805 O O . SER A 1 106 ? 12.988 -0.055 -7.022 1.00 92.94 106 SER A O 1
ATOM 807 N N . SER A 1 107 ? 12.349 0.071 -4.876 1.00 95.50 107 SER A N 1
ATOM 808 C CA . SER A 1 107 ? 13.458 -0.720 -4.314 1.00 95.50 107 SER A CA 1
ATOM 809 C C . SER A 1 107 ? 13.132 -2.201 -4.097 1.00 95.50 107 SER A C 1
ATOM 811 O O . SER A 1 107 ? 13.962 -2.954 -3.586 1.00 95.50 107 SER A O 1
ATOM 813 N N . MET A 1 108 ? 11.928 -2.626 -4.489 1.00 95.38 108 MET A N 1
ATOM 814 C CA . MET A 1 108 ? 11.408 -3.981 -4.281 1.00 95.38 108 MET A CA 1
ATOM 815 C C . MET A 1 108 ? 11.288 -4.787 -5.583 1.00 95.38 108 MET A C 1
ATOM 817 O O . MET A 1 108 ? 10.927 -5.966 -5.557 1.00 95.38 108 MET A O 1
ATOM 821 N N . VAL A 1 109 ? 11.575 -4.172 -6.734 1.00 92.88 109 VAL A N 1
ATOM 822 C CA . VAL A 1 109 ? 11.482 -4.788 -8.066 1.00 92.88 109 VAL A CA 1
ATOM 823 C C . VAL A 1 109 ? 12.856 -5.049 -8.676 1.00 92.88 109 VAL A C 1
ATOM 825 O O . VAL A 1 109 ? 13.833 -4.371 -8.368 1.00 92.88 109 VAL A O 1
ATOM 828 N N . PHE A 1 110 ? 12.914 -5.998 -9.615 1.00 89.75 110 PHE A N 1
ATOM 829 C CA . PHE A 1 110 ? 14.160 -6.402 -10.279 1.00 89.75 110 PHE A CA 1
ATOM 830 C C . PHE A 1 110 ? 14.898 -5.242 -10.969 1.00 89.75 110 PHE A C 1
ATOM 832 O O . PHE A 1 110 ? 16.115 -5.266 -11.061 1.00 89.75 110 PHE A O 1
ATOM 839 N N . MET A 1 111 ? 14.183 -4.217 -11.450 1.00 87.62 111 MET A N 1
ATOM 840 C CA . MET A 1 111 ? 14.796 -3.122 -12.217 1.00 87.62 111 MET A CA 1
ATOM 841 C C . MET A 1 111 ? 15.818 -2.316 -11.410 1.00 87.62 111 MET A C 1
ATOM 843 O O . MET A 1 111 ? 16.688 -1.694 -12.004 1.00 87.62 111 MET A O 1
ATOM 847 N N . ASN A 1 112 ? 15.718 -2.322 -10.079 1.00 89.69 112 ASN A N 1
ATOM 848 C CA . ASN A 1 112 ? 16.653 -1.625 -9.199 1.00 89.69 112 ASN A CA 1
ATOM 849 C C . ASN A 1 112 ? 17.529 -2.598 -8.390 1.00 89.69 112 ASN A C 1
ATOM 851 O O . ASN A 1 112 ? 18.203 -2.191 -7.448 1.00 89.69 112 ASN A O 1
ATOM 855 N N . SER A 1 113 ? 17.525 -3.897 -8.718 1.00 88.56 113 SER A N 1
ATOM 856 C CA . SER A 1 113 ? 18.176 -4.909 -7.878 1.00 88.56 113 SER A CA 1
ATOM 857 C C . SER A 1 113 ? 19.690 -4.733 -7.785 1.00 88.56 113 SER A C 1
ATOM 859 O O . SER A 1 113 ? 20.255 -5.025 -6.737 1.00 88.56 113 SER A O 1
ATOM 861 N N . SER A 1 114 ? 20.340 -4.230 -8.841 1.00 88.06 114 SER A N 1
ATOM 862 C CA . SER A 1 114 ? 21.788 -3.987 -8.854 1.00 88.06 114 SER A CA 1
ATOM 863 C C . SER A 1 114 ? 22.224 -2.907 -7.864 1.00 88.06 114 SER A C 1
ATOM 865 O O . SER A 1 114 ? 23.307 -3.018 -7.306 1.00 88.06 114 SER A O 1
ATOM 867 N N . ARG A 1 115 ? 21.387 -1.889 -7.619 1.00 92.38 115 ARG A N 1
ATOM 868 C CA . ARG A 1 115 ? 21.656 -0.835 -6.624 1.00 92.38 115 ARG A CA 1
ATOM 869 C C . ARG A 1 115 ? 21.146 -1.206 -5.242 1.00 92.38 115 ARG A C 1
ATOM 871 O O . ARG A 1 115 ? 21.755 -0.857 -4.246 1.00 92.38 115 ARG A O 1
ATOM 878 N N . CYS A 1 116 ? 20.013 -1.901 -5.176 1.00 95.56 116 CYS A N 1
ATOM 879 C CA . CYS A 1 116 ? 19.435 -2.304 -3.902 1.00 95.56 116 CYS A CA 1
ATOM 880 C C . CYS A 1 116 ? 20.181 -3.464 -3.242 1.00 95.56 116 CYS A C 1
ATOM 882 O O . CYS A 1 116 ? 19.919 -3.721 -2.074 1.00 95.56 116 CYS A O 1
ATOM 884 N N . CYS A 1 117 ? 21.027 -4.202 -3.970 1.00 95.50 117 CYS A N 1
ATOM 885 C CA . CYS A 1 117 ? 21.786 -5.356 -3.472 1.00 95.50 117 CYS A CA 1
ATOM 886 C C . CYS A 1 117 ? 20.922 -6.416 -2.761 1.00 95.50 117 CYS A C 1
ATOM 888 O O . CYS A 1 117 ? 21.408 -7.167 -1.915 1.00 95.50 117 CYS A O 1
ATOM 890 N N . ARG A 1 118 ? 19.625 -6.480 -3.099 1.00 94.06 118 ARG A N 1
ATOM 891 C CA . ARG A 1 118 ? 18.695 -7.457 -2.530 1.00 94.06 118 ARG A CA 1
ATOM 892 C C . ARG A 1 118 ? 18.898 -8.804 -3.208 1.00 94.06 118 ARG A C 1
ATOM 894 O O . ARG A 1 118 ? 18.706 -8.927 -4.419 1.00 94.06 118 ARG A O 1
ATOM 901 N N . THR A 1 119 ? 19.232 -9.819 -2.428 1.00 90.56 119 THR A N 1
ATOM 902 C CA . THR A 1 119 ? 19.406 -11.200 -2.892 1.00 90.56 119 THR A CA 1
ATOM 903 C C . THR A 1 119 ? 18.481 -12.138 -2.117 1.00 90.56 119 THR A C 1
ATOM 905 O O . THR A 1 119 ? 17.671 -11.700 -1.299 1.00 90.56 119 THR A O 1
ATOM 908 N N . HIS A 1 120 ? 18.548 -13.439 -2.406 1.00 86.62 120 HIS A N 1
ATOM 909 C CA . HIS A 1 120 ? 17.855 -14.437 -1.591 1.00 86.62 120 HIS A CA 1
ATOM 910 C C . HIS A 1 120 ? 18.350 -14.418 -0.136 1.00 86.62 120 HIS A C 1
ATOM 912 O O . HIS A 1 120 ? 17.538 -14.501 0.780 1.00 86.62 120 HIS A O 1
ATOM 918 N N . ASP A 1 121 ? 19.658 -14.245 0.054 1.00 90.19 121 ASP A N 1
ATOM 919 C CA . ASP A 1 121 ? 20.301 -14.302 1.370 1.00 90.19 121 ASP A CA 1
ATOM 920 C C . ASP A 1 121 ? 20.391 -12.918 2.033 1.00 90.19 121 ASP A C 1
ATOM 922 O O . ASP A 1 121 ? 20.472 -12.816 3.253 1.00 90.19 121 ASP A O 1
ATOM 926 N N . ASN A 1 122 ? 20.293 -11.844 1.242 1.00 94.44 122 ASN A N 1
ATOM 927 C CA . ASN A 1 122 ? 20.173 -10.468 1.709 1.00 94.44 122 ASN A CA 1
ATOM 928 C C . ASN A 1 122 ? 18.858 -9.839 1.229 1.00 94.44 122 ASN A C 1
ATOM 930 O O . ASN A 1 122 ? 18.839 -8.997 0.331 1.00 94.44 122 ASN A O 1
ATOM 934 N N . VAL A 1 123 ? 17.731 -10.243 1.815 1.00 95.12 123 VAL A N 1
ATOM 935 C CA . VAL A 1 123 ? 16.418 -9.697 1.425 1.00 95.12 123 VAL A CA 1
ATOM 936 C C . VAL A 1 123 ? 16.236 -8.226 1.811 1.00 95.12 123 VAL A C 1
ATOM 938 O O . VAL A 1 123 ? 15.424 -7.543 1.185 1.00 95.12 123 VAL A O 1
ATOM 941 N N . TRP A 1 124 ? 16.991 -7.729 2.795 1.00 96.38 124 TRP A N 1
ATOM 942 C CA . TRP A 1 124 ? 16.944 -6.342 3.269 1.00 96.38 124 TRP A CA 1
ATOM 943 C C . TRP A 1 124 ? 17.695 -5.369 2.360 1.00 96.38 124 TRP A C 1
ATOM 945 O O . TRP A 1 124 ? 17.295 -4.210 2.290 1.00 96.38 124 TRP A O 1
ATOM 955 N N . GLY A 1 125 ? 18.669 -5.857 1.589 1.00 96.88 125 GLY A N 1
ATOM 956 C CA . GLY A 1 125 ? 19.407 -5.070 0.606 1.00 96.88 125 GLY A CA 1
ATOM 957 C C . GLY A 1 125 ? 20.540 -4.249 1.213 1.00 96.88 125 GLY A C 1
ATOM 958 O O . GLY A 1 125 ? 21.026 -4.549 2.299 1.00 96.88 125 GLY A O 1
ATOM 959 N N . ASP A 1 126 ? 20.992 -3.239 0.478 1.00 97.06 126 ASP A N 1
ATOM 960 C CA . ASP A 1 126 ? 21.947 -2.240 0.951 1.00 97.06 126 ASP A CA 1
ATOM 961 C C . ASP A 1 126 ? 21.213 -1.152 1.741 1.00 97.06 126 ASP A C 1
ATOM 963 O O . ASP A 1 126 ? 20.625 -0.234 1.170 1.00 97.06 126 ASP A O 1
ATOM 967 N N . GLU A 1 127 ? 21.241 -1.255 3.067 1.00 95.56 127 GLU A N 1
ATOM 968 C CA . GLU A 1 127 ? 20.572 -0.311 3.967 1.00 95.56 127 GLU A CA 1
ATOM 969 C C . GLU A 1 127 ? 21.239 1.072 4.021 1.00 95.56 127 GLU A C 1
ATOM 971 O O . GLU A 1 127 ? 20.719 1.962 4.690 1.00 95.56 127 GLU A O 1
ATOM 976 N N . THR A 1 128 ? 22.345 1.299 3.305 1.00 96.75 128 THR A N 1
ATOM 977 C CA . THR A 1 128 ? 22.908 2.645 3.109 1.00 96.75 128 THR A CA 1
ATOM 978 C C . THR A 1 128 ? 22.260 3.381 1.932 1.00 96.75 128 THR A C 1
ATOM 980 O O . THR A 1 128 ? 22.353 4.605 1.829 1.00 96.75 128 THR A O 1
ATOM 983 N N . TYR A 1 129 ? 21.542 2.663 1.062 1.00 96.94 129 TYR A N 1
ATOM 984 C CA . TYR A 1 129 ? 20.873 3.235 -0.098 1.00 96.94 129 TYR A CA 1
ATOM 985 C C . TYR A 1 129 ? 19.456 3.715 0.256 1.00 96.94 129 TYR A C 1
ATOM 987 O O . TYR A 1 129 ? 18.583 2.923 0.610 1.00 96.94 129 TYR A O 1
ATOM 995 N N . ALA A 1 130 ? 19.187 5.017 0.114 1.00 97.00 130 ALA A N 1
ATOM 996 C CA . ALA A 1 130 ? 17.937 5.636 0.580 1.00 97.00 130 ALA A CA 1
ATOM 997 C C . ALA A 1 130 ? 16.634 4.947 0.095 1.00 97.00 130 ALA A C 1
ATOM 999 O O . ALA A 1 130 ? 15.761 4.694 0.924 1.00 97.00 130 ALA A O 1
ATOM 1000 N N . PRO A 1 131 ? 16.478 4.526 -1.180 1.00 97.00 131 PRO A N 1
ATOM 1001 C CA . PRO A 1 131 ? 15.291 3.777 -1.603 1.00 97.00 131 PRO A CA 1
ATOM 1002 C C . PRO A 1 131 ? 15.122 2.423 -0.900 1.00 97.00 131 PRO A C 1
ATOM 1004 O O . PRO A 1 131 ? 13.999 1.938 -0.751 1.00 97.00 131 PRO A O 1
ATOM 1007 N N . VAL A 1 132 ? 16.215 1.775 -0.485 1.00 98.00 132 VAL A N 1
ATOM 1008 C CA . VAL A 1 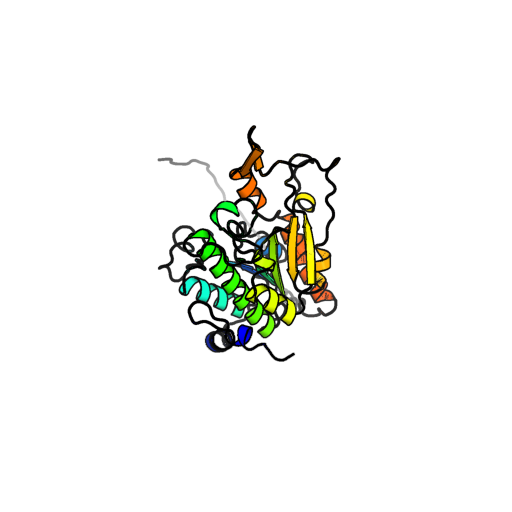132 ? 16.153 0.538 0.309 1.00 98.00 132 VAL A CA 1
ATOM 1009 C C . VAL A 1 132 ? 15.639 0.840 1.711 1.00 98.00 132 VAL A C 1
ATOM 1011 O O . VAL A 1 132 ? 14.737 0.134 2.163 1.00 98.00 132 VAL A O 1
ATOM 1014 N N . GLN A 1 133 ? 16.138 1.903 2.347 1.00 98.06 133 GLN A N 1
ATOM 1015 C CA . GLN A 1 133 ? 15.654 2.369 3.651 1.00 98.06 133 GLN A CA 1
ATOM 1016 C C . GLN A 1 133 ? 14.154 2.688 3.604 1.00 98.06 133 GLN A C 1
ATOM 1018 O O . GLN A 1 133 ? 13.390 2.150 4.403 1.00 98.06 133 GLN A O 1
ATOM 1023 N N . GLU A 1 134 ? 13.718 3.473 2.613 1.00 98.06 134 GLU A N 1
ATOM 1024 C CA . GLU A 1 134 ? 12.305 3.803 2.383 1.00 98.06 134 GLU A CA 1
ATOM 1025 C C . GLU A 1 134 ? 11.456 2.541 2.183 1.00 98.06 134 GLU A C 1
ATOM 1027 O O . GLU A 1 134 ? 10.440 2.341 2.847 1.00 98.06 134 GLU A O 1
ATOM 1032 N N . GLY A 1 135 ? 11.893 1.635 1.306 1.00 98.06 135 GLY A N 1
ATOM 1033 C CA . GLY A 1 135 ? 11.158 0.404 1.034 1.00 98.06 135 GLY A CA 1
ATOM 1034 C C . GLY A 1 135 ? 11.043 -0.511 2.260 1.00 98.06 135 GLY A C 1
ATOM 1035 O O . GLY A 1 135 ? 9.980 -1.086 2.501 1.00 98.06 135 GLY A O 1
ATOM 1036 N N . ASN A 1 136 ? 12.117 -0.644 3.047 1.00 98.50 136 ASN A N 1
ATOM 1037 C CA . ASN A 1 136 ? 12.110 -1.409 4.297 1.00 98.50 136 ASN A CA 1
ATOM 1038 C C . ASN A 1 136 ? 11.163 -0.762 5.315 1.00 98.50 136 ASN A C 1
ATOM 1040 O O . ASN A 1 136 ? 10.360 -1.455 5.943 1.00 98.50 136 ASN A O 1
ATOM 1044 N N . HIS A 1 137 ? 11.202 0.565 5.430 1.00 98.62 137 HIS A N 1
ATOM 1045 C CA . HIS A 1 137 ? 10.303 1.329 6.286 1.00 98.62 137 HIS A CA 1
ATOM 1046 C C . HIS A 1 137 ? 8.835 1.130 5.899 1.00 98.62 137 HIS A C 1
ATOM 1048 O O . HIS A 1 137 ? 8.029 0.722 6.734 1.00 98.62 137 HIS A O 1
ATOM 1054 N N . PHE A 1 138 ? 8.480 1.291 4.622 1.00 98.69 138 PHE A N 1
ATOM 1055 C CA . PHE A 1 138 ? 7.109 1.077 4.151 1.00 98.69 138 PHE A CA 1
ATOM 1056 C C . PHE A 1 138 ? 6.630 -0.367 4.311 1.00 98.69 138 PHE A C 1
ATOM 1058 O O . PHE A 1 138 ? 5.458 -0.580 4.628 1.00 98.69 138 PHE A O 1
ATOM 1065 N N . ALA A 1 139 ? 7.511 -1.361 4.168 1.00 98.62 139 ALA A N 1
ATOM 1066 C CA . ALA A 1 139 ? 7.171 -2.745 4.489 1.00 98.62 139 ALA A CA 1
ATOM 1067 C C . ALA A 1 139 ? 6.806 -2.904 5.977 1.00 98.62 139 ALA A C 1
ATOM 1069 O O . ALA A 1 139 ? 5.807 -3.550 6.302 1.00 98.62 139 ALA A O 1
ATOM 1070 N N . ASN A 1 140 ? 7.555 -2.262 6.878 1.00 98.69 140 ASN A N 1
ATOM 1071 C CA . ASN A 1 140 ? 7.256 -2.260 8.310 1.00 98.69 140 ASN A CA 1
ATOM 1072 C C . ASN A 1 140 ? 5.964 -1.488 8.639 1.00 98.69 140 ASN A C 1
ATOM 1074 O O . ASN A 1 140 ? 5.179 -1.968 9.462 1.00 98.69 140 ASN A O 1
ATOM 1078 N N . CYS A 1 141 ? 5.695 -0.354 7.979 1.00 98.81 141 CYS A N 1
ATOM 1079 C CA . CYS A 1 141 ? 4.416 0.363 8.080 1.00 98.81 141 CYS A CA 1
ATOM 1080 C C . CYS A 1 141 ? 3.245 -0.531 7.663 1.00 98.81 141 CYS A C 1
ATOM 1082 O O . CYS A 1 141 ? 2.269 -0.652 8.398 1.00 98.81 141 CYS A O 1
ATOM 1084 N N . MET A 1 142 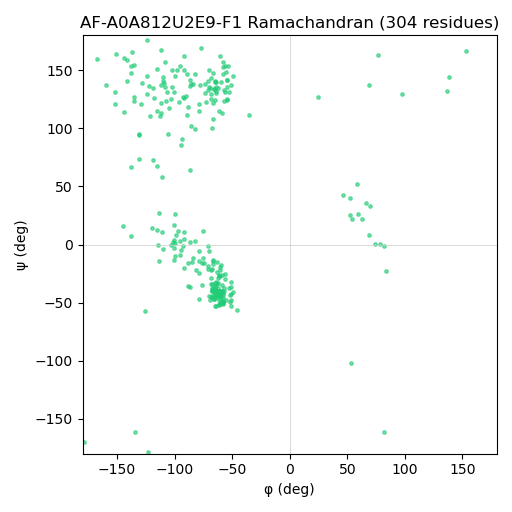? 3.360 -1.205 6.514 1.00 98.81 142 MET A N 1
ATOM 1085 C CA . MET A 1 142 ? 2.326 -2.102 6.000 1.00 98.81 142 MET A CA 1
ATOM 1086 C C . MET A 1 142 ? 2.017 -3.236 6.988 1.00 98.81 142 MET A C 1
ATOM 1088 O O . MET A 1 142 ? 0.849 -3.544 7.206 1.00 98.81 142 MET A O 1
ATOM 1092 N N . VAL A 1 143 ? 3.036 -3.825 7.625 1.00 98.81 143 VAL A N 1
ATOM 1093 C CA . VAL A 1 143 ? 2.845 -4.846 8.672 1.00 98.81 143 VAL A CA 1
ATOM 1094 C C . VAL A 1 143 ? 2.066 -4.279 9.857 1.00 98.81 143 VAL A C 1
ATOM 1096 O O . VAL A 1 143 ? 1.079 -4.880 10.276 1.00 98.81 143 VAL A O 1
ATOM 1099 N N . LEU A 1 144 ? 2.442 -3.102 10.369 1.00 98.81 144 LEU A N 1
ATOM 1100 C CA . LEU A 1 144 ? 1.703 -2.463 11.461 1.00 98.81 144 LEU A CA 1
ATOM 1101 C C . LEU A 1 144 ? 0.242 -2.182 11.067 1.00 98.81 144 LEU A C 1
ATOM 1103 O O . LEU A 1 144 ? -0.670 -2.481 11.838 1.00 98.81 144 LEU A O 1
ATOM 1107 N N . PHE A 1 145 ? 0.006 -1.650 9.866 1.00 98.88 145 PHE A N 1
ATOM 1108 C CA . PHE A 1 145 ? -1.338 -1.354 9.366 1.00 98.88 145 PHE A CA 1
ATOM 1109 C C . PHE A 1 145 ? -2.178 -2.618 9.178 1.00 98.88 145 PHE A C 1
ATOM 1111 O O . PHE A 1 145 ? -3.357 -2.611 9.530 1.00 98.88 145 PHE A O 1
ATOM 1118 N N . LEU A 1 146 ? -1.589 -3.716 8.698 1.00 98.69 146 LEU A N 1
ATOM 1119 C CA . LEU A 1 146 ? -2.242 -5.024 8.628 1.00 98.69 146 LEU A CA 1
ATOM 1120 C C . LEU A 1 146 ? -2.687 -5.504 10.011 1.00 98.69 146 LEU A C 1
ATOM 1122 O O . LEU A 1 146 ? -3.851 -5.857 10.187 1.00 98.69 146 LEU A O 1
ATOM 1126 N N . MET A 1 147 ? -1.791 -5.460 11.000 1.00 98.62 147 MET A N 1
ATOM 1127 C CA . MET A 1 147 ? -2.105 -5.921 12.354 1.00 98.62 147 MET A CA 1
ATOM 1128 C C . MET A 1 147 ? -3.191 -5.076 13.023 1.00 98.62 147 MET A C 1
ATOM 1130 O O . MET A 1 147 ? -4.077 -5.608 13.690 1.00 98.62 147 MET A O 1
ATOM 1134 N N . VAL A 1 148 ? -3.149 -3.754 12.836 1.00 98.56 148 VAL A N 1
ATOM 1135 C CA . VAL A 1 148 ? -4.193 -2.852 13.344 1.00 98.56 148 VAL A CA 1
ATOM 1136 C C . VAL A 1 148 ? -5.514 -3.093 12.616 1.00 98.56 148 VAL A C 1
ATOM 1138 O O . VAL A 1 148 ? -6.560 -3.102 13.260 1.00 98.56 148 VAL A O 1
ATOM 1141 N N . SER A 1 149 ? -5.479 -3.329 11.301 1.00 98.62 149 SER A N 1
ATOM 1142 C CA . SER A 1 149 ? -6.671 -3.637 10.504 1.00 98.62 149 SER A CA 1
ATOM 1143 C C . SER A 1 149 ? -7.372 -4.897 11.000 1.00 98.62 149 SER A C 1
ATOM 1145 O O . SER A 1 149 ? -8.579 -4.864 11.236 1.00 98.62 149 SER A O 1
ATOM 1147 N N . ASP A 1 150 ? -6.617 -5.976 11.214 1.00 98.12 150 ASP A N 1
ATOM 1148 C CA . ASP A 1 150 ? -7.136 -7.243 11.733 1.00 98.12 150 ASP A CA 1
ATOM 1149 C C . ASP A 1 150 ? -7.764 -7.074 13.123 1.00 98.12 150 ASP A C 1
ATOM 1151 O O . ASP A 1 150 ? -8.946 -7.364 13.316 1.00 98.12 150 ASP A O 1
ATOM 1155 N N . ALA A 1 151 ? -7.038 -6.454 14.061 1.00 97.38 151 ALA A N 1
ATOM 1156 C CA . ALA A 1 151 ? -7.540 -6.193 15.413 1.00 97.38 151 ALA A CA 1
ATOM 1157 C C . ALA A 1 151 ? -8.794 -5.297 15.444 1.00 97.38 151 ALA A C 1
ATOM 1159 O O . ALA A 1 151 ? -9.521 -5.255 16.439 1.00 97.38 151 ALA A O 1
ATOM 1160 N N . ARG A 1 152 ? -9.050 -4.551 14.364 1.00 96.75 152 ARG A N 1
ATOM 1161 C CA . ARG A 1 152 ? -10.208 -3.668 14.194 1.00 96.75 152 ARG A CA 1
ATOM 1162 C C . ARG A 1 152 ? -11.327 -4.282 13.351 1.00 96.75 152 ARG A C 1
ATOM 1164 O O . ARG A 1 152 ? -12.351 -3.619 13.169 1.00 96.75 152 ARG A O 1
ATOM 1171 N N . GLY A 1 153 ? -11.167 -5.520 12.882 1.00 96.81 153 GLY A N 1
ATOM 1172 C CA . GLY A 1 153 ? -12.139 -6.208 12.034 1.00 96.81 153 GLY A CA 1
ATOM 1173 C C . GLY A 1 153 ? -12.298 -5.554 10.662 1.00 96.81 153 GLY A C 1
ATOM 1174 O O . GLY A 1 153 ? -13.416 -5.464 10.155 1.00 96.81 153 GLY A O 1
ATOM 1175 N N . LEU A 1 154 ? -11.213 -5.024 10.093 1.00 98.12 154 LEU A N 1
ATOM 1176 C CA . LEU A 1 154 ? -11.191 -4.404 8.767 1.00 98.12 154 LEU A CA 1
ATOM 1177 C C . LEU A 1 154 ? -10.752 -5.411 7.698 1.00 98.12 154 LEU A C 1
ATOM 1179 O O . LEU A 1 154 ? -10.007 -6.352 7.961 1.00 98.12 154 LEU A O 1
ATOM 1183 N N . HIS A 1 155 ? -11.178 -5.190 6.458 1.00 98.19 155 HIS A N 1
ATOM 1184 C CA . HIS A 1 155 ? -10.757 -5.978 5.305 1.00 98.19 155 HIS A CA 1
ATOM 1185 C C . HIS A 1 155 ? -9.559 -5.306 4.633 1.00 98.19 155 HIS A C 1
ATOM 1187 O O . HIS A 1 155 ? -9.722 -4.463 3.752 1.00 98.19 155 HIS A O 1
ATOM 1193 N N . ALA A 1 156 ? -8.352 -5.681 5.051 1.00 98.56 156 ALA A N 1
ATOM 1194 C CA . ALA A 1 156 ? -7.115 -5.141 4.500 1.00 98.56 156 ALA A CA 1
ATOM 1195 C C . ALA A 1 156 ? -6.633 -5.899 3.255 1.00 98.56 156 ALA A C 1
ATOM 1197 O O . ALA A 1 156 ? -6.617 -7.129 3.227 1.00 98.56 156 ALA A O 1
ATOM 1198 N N . VAL A 1 157 ? -6.204 -5.156 2.236 1.00 98.69 157 VAL A N 1
ATOM 1199 C CA . VAL A 1 157 ? -5.602 -5.668 1.006 1.00 98.69 157 VAL A CA 1
ATOM 1200 C C . VAL A 1 157 ? -4.237 -5.023 0.803 1.00 98.69 157 VAL A C 1
ATOM 1202 O O . VAL A 1 157 ? -4.123 -3.801 0.815 1.00 98.69 157 VAL A O 1
ATOM 1205 N N . CYS A 1 158 ? -3.218 -5.843 0.562 1.00 98.31 158 CYS A N 1
ATOM 1206 C CA . CYS A 1 158 ? -1.872 -5.402 0.210 1.00 98.31 158 CYS A CA 1
ATOM 1207 C C . CYS A 1 158 ? -1.566 -5.717 -1.251 1.00 98.31 158 CYS A C 1
ATOM 1209 O O . CYS A 1 158 ? -1.859 -6.815 -1.729 1.00 98.31 158 CYS A O 1
ATOM 1211 N N . GLU A 1 159 ? -0.913 -4.789 -1.939 1.00 97.88 159 GLU A N 1
ATOM 1212 C CA . GLU A 1 159 ? -0.516 -4.915 -3.336 1.00 97.88 159 GLU A CA 1
ATOM 1213 C C . GLU A 1 159 ? 0.969 -4.620 -3.537 1.00 97.88 159 GLU A C 1
ATOM 1215 O O . GLU A 1 159 ? 1.532 -3.690 -2.964 1.00 97.88 159 GLU A O 1
ATOM 1220 N N . GLN A 1 160 ? 1.585 -5.435 -4.390 1.00 97.56 160 GLN A N 1
ATOM 1221 C CA . GLN A 1 160 ? 2.876 -5.183 -5.019 1.00 97.56 160 GLN A CA 1
ATOM 1222 C C . GLN A 1 160 ? 2.930 -5.883 -6.383 1.00 97.56 160 GLN A C 1
ATOM 1224 O O . GLN A 1 160 ? 2.202 -6.857 -6.622 1.00 97.56 160 GLN A O 1
ATOM 1229 N N . PRO A 1 161 ? 3.890 -5.519 -7.254 1.00 95.88 161 PRO A N 1
ATOM 1230 C CA . PRO A 1 161 ? 4.219 -6.317 -8.429 1.00 95.88 161 PRO A CA 1
ATOM 1231 C C . PRO A 1 161 ? 4.435 -7.806 -8.098 1.00 95.88 161 PRO A C 1
ATOM 1233 O O . PRO A 1 161 ? 5.000 -8.158 -7.059 1.00 95.88 161 PRO A O 1
ATOM 1236 N N . LYS A 1 162 ? 4.037 -8.703 -9.014 1.00 95.88 162 LYS A N 1
ATOM 1237 C CA . LYS A 1 162 ? 4.109 -10.170 -8.838 1.00 95.88 162 LYS A CA 1
ATOM 1238 C C . LYS A 1 162 ? 5.476 -10.672 -8.359 1.00 95.88 162 LYS A C 1
ATOM 1240 O O . LYS A 1 162 ? 5.530 -11.582 -7.537 1.00 95.88 162 LYS A O 1
ATOM 1245 N N . GLY A 1 163 ? 6.554 -10.107 -8.900 1.00 93.56 163 GLY A N 1
ATOM 1246 C CA . GLY A 1 163 ? 7.936 -10.488 -8.593 1.00 93.56 163 GLY A CA 1
ATOM 1247 C C . GLY A 1 163 ? 8.583 -9.700 -7.453 1.00 93.56 163 GLY A C 1
ATOM 1248 O O . GLY A 1 163 ? 9.796 -9.782 -7.305 1.00 93.56 163 GLY A O 1
ATOM 1249 N N . SER A 1 164 ? 7.814 -8.907 -6.700 1.00 96.25 164 SER A N 1
ATOM 1250 C CA . SER A 1 164 ? 8.353 -8.057 -5.638 1.00 96.25 164 SER A CA 1
ATOM 1251 C C . SER A 1 164 ? 9.014 -8.882 -4.530 1.00 96.25 164 SER A C 1
ATOM 1253 O O . SER A 1 164 ? 8.453 -9.880 -4.067 1.00 96.25 164 SER A O 1
ATOM 1255 N N . VAL A 1 165 ? 10.198 -8.456 -4.087 1.00 96.56 165 VAL A N 1
ATOM 1256 C CA . VAL A 1 165 ? 10.904 -9.072 -2.948 1.00 96.56 165 VAL A CA 1
ATOM 1257 C C . VAL A 1 165 ? 10.285 -8.699 -1.603 1.00 96.56 165 VAL A C 1
ATOM 1259 O O . VAL A 1 165 ? 10.564 -9.372 -0.616 1.00 96.56 165 VAL A O 1
ATOM 1262 N N . LEU A 1 166 ? 9.375 -7.717 -1.569 1.00 97.31 166 LEU A N 1
ATOM 1263 C CA . LEU A 1 166 ? 8.610 -7.351 -0.374 1.00 97.31 166 LEU A CA 1
ATOM 1264 C C . LEU A 1 166 ? 7.911 -8.570 0.248 1.00 97.31 166 LEU A C 1
ATOM 1266 O O . LEU A 1 166 ? 7.900 -8.731 1.463 1.00 97.31 166 LEU A O 1
ATOM 1270 N N . TRP A 1 167 ? 7.403 -9.485 -0.586 1.00 97.31 167 TRP A N 1
ATOM 1271 C CA . TRP A 1 167 ? 6.747 -10.721 -0.141 1.00 97.31 167 TRP A CA 1
ATOM 1272 C C . TRP A 1 167 ? 7.679 -11.719 0.556 1.00 97.31 167 TRP A C 1
ATOM 1274 O O . TRP A 1 167 ? 7.203 -12.688 1.142 1.00 97.31 167 TRP A O 1
ATOM 1284 N N . LYS A 1 168 ? 8.996 -11.516 0.459 1.00 96.50 168 LYS A N 1
ATOM 1285 C CA . LYS A 1 168 ? 10.021 -12.354 1.090 1.00 96.50 168 LYS A CA 1
ATOM 1286 C C . LYS A 1 168 ? 10.553 -11.752 2.389 1.00 96.50 168 LYS A C 1
ATOM 1288 O O . LYS A 1 168 ? 11.274 -12.446 3.099 1.00 96.50 168 LYS A O 1
ATOM 1293 N N . LEU A 1 169 ? 10.219 -10.498 2.706 1.00 97.62 169 LEU A N 1
ATOM 1294 C CA . LEU A 1 169 ? 10.670 -9.873 3.945 1.00 97.62 169 LEU A CA 1
ATOM 1295 C C . LEU A 1 169 ? 10.075 -10.619 5.152 1.00 97.62 169 LEU A C 1
ATOM 1297 O O . LEU A 1 169 ? 8.855 -10.820 5.183 1.00 97.62 169 LEU A O 1
ATOM 1301 N N . PRO A 1 170 ? 10.890 -11.009 6.154 1.00 97.38 170 PRO A N 1
ATOM 1302 C CA . PRO A 1 170 ? 10.425 -11.794 7.294 1.00 97.38 170 PRO A CA 1
ATOM 1303 C C . PRO A 1 170 ? 9.186 -11.234 8.013 1.00 97.38 170 PRO A C 1
ATOM 1305 O O . PRO A 1 170 ? 8.245 -12.006 8.201 1.00 97.38 170 PRO A O 1
ATOM 1308 N N . PRO A 1 171 ? 9.102 -9.930 8.367 1.00 98.00 171 PRO A N 1
ATOM 1309 C CA . PRO A 1 171 ? 7.922 -9.418 9.068 1.00 98.00 171 PRO A CA 1
ATOM 1310 C C . PRO A 1 171 ? 6.669 -9.417 8.183 1.00 98.00 171 PRO A C 1
ATOM 1312 O O . PRO A 1 171 ? 5.576 -9.694 8.670 1.00 98.00 171 PRO A O 1
ATOM 1315 N N . VAL A 1 172 ? 6.823 -9.179 6.874 1.00 98.44 172 VAL A N 1
ATOM 1316 C CA . VAL A 1 172 ? 5.710 -9.243 5.916 1.00 98.44 172 VAL A CA 1
ATOM 1317 C C . VAL A 1 172 ? 5.189 -10.669 5.825 1.00 98.44 172 VAL A C 1
ATOM 1319 O O . VAL A 1 172 ? 3.999 -10.894 6.019 1.00 98.44 172 VAL A O 1
ATOM 1322 N N . ARG A 1 173 ? 6.070 -11.642 5.575 1.00 97.94 173 ARG A N 1
ATOM 1323 C CA . ARG A 1 173 ? 5.682 -13.051 5.474 1.00 97.94 173 ARG A CA 1
ATOM 1324 C C . ARG A 1 173 ? 5.000 -13.536 6.752 1.00 97.94 173 ARG A C 1
ATOM 1326 O O . ARG A 1 173 ? 3.931 -14.127 6.669 1.00 97.94 173 ARG A O 1
ATOM 1333 N N . LEU A 1 174 ? 5.574 -13.221 7.914 1.00 98.25 174 LEU A N 1
ATOM 1334 C CA . LEU A 1 174 ? 5.003 -13.590 9.207 1.00 98.25 174 LEU A CA 1
ATOM 1335 C C . LEU A 1 174 ? 3.586 -13.027 9.394 1.00 98.25 174 LEU A C 1
ATOM 1337 O O . LEU A 1 174 ? 2.702 -13.753 9.842 1.00 98.25 174 LEU A O 1
ATOM 1341 N N . ALA A 1 175 ? 3.354 -11.762 9.028 1.00 98.44 175 ALA A N 1
ATOM 1342 C CA . ALA A 1 175 ? 2.030 -11.150 9.101 1.00 98.44 175 ALA A CA 1
ATOM 1343 C C . ALA A 1 175 ? 1.034 -11.807 8.132 1.00 98.44 175 ALA A C 1
ATOM 1345 O O . ALA A 1 175 ? -0.074 -12.148 8.536 1.00 98.44 175 ALA A O 1
ATOM 1346 N N . LEU A 1 176 ? 1.426 -12.028 6.872 1.00 98.19 176 LEU A N 1
ATOM 1347 C CA . LEU A 1 176 ? 0.566 -12.668 5.871 1.00 98.19 176 LEU A CA 1
ATOM 1348 C C . LEU A 1 176 ? 0.159 -14.090 6.287 1.00 98.19 176 LEU A C 1
ATOM 1350 O O . LEU A 1 176 ? -1.013 -14.446 6.152 1.00 98.19 176 LEU A O 1
ATOM 1354 N N . ASP A 1 177 ? 1.109 -14.867 6.815 1.00 97.44 177 ASP A N 1
ATOM 1355 C CA . ASP A 1 177 ? 0.890 -16.240 7.277 1.00 97.44 177 ASP A CA 1
ATOM 1356 C C . ASP A 1 177 ? -0.001 -16.263 8.532 1.00 97.44 177 ASP A C 1
ATOM 1358 O O . ASP A 1 177 ? -0.968 -17.023 8.593 1.00 97.44 177 ASP A O 1
ATOM 1362 N N . HIS A 1 178 ? 0.264 -15.389 9.513 1.00 97.56 178 HIS A N 1
ATOM 1363 C CA . HIS A 1 178 ? -0.536 -15.289 10.739 1.00 97.56 178 HIS A CA 1
ATOM 1364 C C . HIS A 1 178 ? -1.999 -14.920 10.458 1.00 97.56 178 HIS A C 1
ATOM 1366 O O . HIS A 1 178 ? -2.916 -15.530 11.012 1.00 97.56 178 HIS A O 1
ATOM 1372 N N . LEU A 1 179 ? -2.207 -13.945 9.571 1.00 97.12 179 LEU A N 1
ATOM 1373 C CA . LEU A 1 179 ? -3.527 -13.462 9.167 1.00 97.12 179 LEU A CA 1
ATOM 1374 C C . LEU A 1 179 ? -4.220 -14.385 8.152 1.00 97.12 179 LEU A C 1
ATOM 1376 O O . LEU A 1 179 ? -5.372 -14.144 7.797 1.00 97.12 179 LEU A O 1
ATOM 1380 N N . GLN A 1 180 ? -3.533 -15.430 7.674 1.00 97.19 180 GLN A N 1
ATOM 1381 C CA . GLN A 1 180 ? -4.042 -16.387 6.686 1.00 97.19 180 GLN A CA 1
ATOM 1382 C C . GLN A 1 180 ? -4.607 -15.695 5.433 1.00 97.19 180 GLN A C 1
ATOM 1384 O O . GLN A 1 180 ? -5.646 -16.081 4.887 1.00 97.19 180 GLN A O 1
ATOM 1389 N N . LEU A 1 181 ? -3.930 -14.638 4.970 1.00 97.56 181 LEU A N 1
ATOM 1390 C CA . LEU A 1 181 ? -4.395 -13.880 3.813 1.00 97.56 181 LEU A CA 1
ATOM 1391 C C . LEU A 1 181 ? -4.249 -14.699 2.531 1.00 97.56 181 LEU A C 1
ATOM 1393 O O . LEU A 1 181 ? -3.220 -15.310 2.244 1.00 97.56 181 LEU A O 1
ATOM 1397 N N . THR A 1 182 ? -5.290 -14.658 1.708 1.00 97.62 182 THR A N 1
ATOM 1398 C CA . THR A 1 182 ? -5.301 -15.292 0.391 1.00 97.62 182 THR A CA 1
ATOM 1399 C C . THR A 1 182 ? -4.626 -14.383 -0.625 1.00 97.62 182 THR A C 1
ATOM 1401 O O . THR A 1 182 ? -4.749 -13.162 -0.536 1.00 97.62 182 THR A O 1
ATOM 1404 N N . SER A 1 183 ? -3.950 -14.963 -1.625 1.00 98.19 183 SER A N 1
ATOM 1405 C CA . SER A 1 183 ? -3.351 -14.185 -2.713 1.00 98.19 183 SER A CA 1
ATOM 1406 C C . SER A 1 183 ? -3.955 -14.461 -4.085 1.00 98.19 183 SER A C 1
ATOM 1408 O O . SER A 1 183 ? -4.433 -15.558 -4.364 1.00 98.19 183 SER A O 1
ATOM 1410 N N . THR A 1 184 ? -3.915 -13.455 -4.958 1.00 98.12 184 THR A N 1
ATOM 1411 C CA . THR A 1 184 ? -4.329 -13.561 -6.363 1.00 98.12 184 THR A CA 1
ATOM 1412 C C . THR A 1 184 ? -3.446 -12.712 -7.277 1.00 98.12 184 THR A C 1
ATOM 1414 O O . THR A 1 184 ? -2.782 -11.775 -6.827 1.00 98.12 184 THR A O 1
ATOM 1417 N N . LEU A 1 185 ? -3.455 -13.018 -8.576 1.00 98.00 185 LEU A N 1
ATOM 1418 C CA . LEU A 1 185 ? -2.755 -12.256 -9.606 1.00 98.00 185 LEU A CA 1
ATOM 1419 C C . LEU A 1 185 ? -3.742 -11.454 -10.454 1.00 98.00 185 LEU A C 1
ATOM 1421 O O . LEU A 1 185 ? -4.732 -11.978 -10.963 1.00 98.00 185 LEU A O 1
ATOM 1425 N N . THR A 1 186 ? -3.430 -10.174 -10.633 1.00 97.00 186 THR A N 1
ATOM 1426 C CA . THR A 1 186 ? -4.300 -9.200 -11.292 1.00 97.00 186 THR A CA 1
ATOM 1427 C C . THR A 1 186 ? -3.499 -8.435 -12.350 1.00 97.00 186 THR A C 1
ATOM 1429 O O . THR A 1 186 ? -2.820 -7.456 -12.032 1.00 97.00 186 THR A O 1
ATOM 1432 N N . PRO A 1 187 ? -3.514 -8.871 -13.624 1.00 96.94 187 PRO A N 1
ATOM 1433 C CA . PRO A 1 187 ? -2.890 -8.129 -14.715 1.00 96.94 187 PRO A CA 1
ATOM 1434 C C . PRO A 1 187 ? -3.585 -6.779 -14.938 1.00 96.94 187 PRO A C 1
ATOM 1436 O O . PRO A 1 187 ? -4.784 -6.735 -15.219 1.00 96.94 187 PRO A O 1
ATOM 1439 N N . ARG A 1 188 ? -2.829 -5.675 -14.890 1.00 96.00 188 ARG A N 1
ATOM 1440 C CA . ARG A 1 188 ? -3.309 -4.301 -15.128 1.00 96.00 188 ARG A CA 1
ATOM 1441 C C . ARG A 1 188 ? -4.092 -4.189 -16.438 1.00 96.00 188 ARG A C 1
ATOM 1443 O O . ARG A 1 188 ? -5.152 -3.569 -16.474 1.00 96.00 188 ARG A O 1
ATOM 1450 N N . CYS A 1 189 ? -3.607 -4.829 -17.504 1.00 97.00 189 CYS A N 1
ATOM 1451 C CA . CYS A 1 189 ? -4.213 -4.787 -18.838 1.00 97.00 189 CYS A CA 1
ATOM 1452 C C . CYS A 1 189 ? -5.648 -5.339 -18.905 1.00 97.00 189 CYS A C 1
ATOM 1454 O O . CYS A 1 189 ? -6.395 -4.966 -19.813 1.00 97.00 189 CYS A O 1
ATOM 1456 N N . ALA A 1 190 ? -6.060 -6.187 -17.955 1.00 96.62 190 ALA A N 1
ATOM 1457 C CA . ALA A 1 190 ? -7.425 -6.708 -17.885 1.00 96.62 190 ALA A CA 1
ATOM 1458 C C . ALA A 1 190 ? -8.449 -5.637 -17.463 1.00 96.62 190 ALA A C 1
ATOM 1460 O O . ALA A 1 190 ? -9.644 -5.802 -17.702 1.00 96.62 190 ALA A O 1
ATOM 1461 N N . PHE A 1 191 ? -7.981 -4.536 -16.869 1.00 96.44 191 PHE A N 1
ATOM 1462 C CA . PHE A 1 191 ? -8.798 -3.410 -16.408 1.00 96.44 191 PHE A CA 1
ATOM 1463 C C . PHE A 1 191 ? -8.523 -2.120 -17.185 1.00 96.44 191 PHE A C 1
ATOM 1465 O O . PHE A 1 191 ? -9.128 -1.083 -16.910 1.00 96.44 191 PHE A O 1
ATOM 1472 N N . ASP A 1 192 ? -7.606 -2.165 -18.146 1.00 94.88 192 ASP A N 1
ATOM 1473 C CA . ASP A 1 192 ? -7.283 -1.024 -18.986 1.00 94.88 192 ASP A CA 1
ATOM 1474 C C . ASP A 1 192 ? -8.274 -0.927 -20.156 1.00 94.88 192 ASP A C 1
ATOM 1476 O O . ASP A 1 192 ? -8.653 -1.932 -20.764 1.00 94.88 192 ASP A O 1
ATOM 1480 N N . ARG A 1 193 ? -8.709 0.298 -20.456 1.00 93.06 193 ARG A N 1
ATOM 1481 C CA . ARG A 1 193 ? -9.633 0.603 -21.555 1.00 93.06 193 ARG A CA 1
ATOM 1482 C C . ARG A 1 193 ? -8.913 1.036 -22.829 1.00 93.06 193 ARG A C 1
ATOM 1484 O O . ARG A 1 193 ? -9.569 1.132 -23.862 1.00 93.06 193 ARG A O 1
ATOM 1491 N N . LYS A 1 194 ? -7.596 1.272 -22.782 1.00 94.50 194 LYS A N 1
ATOM 1492 C CA . LYS A 1 194 ? -6.794 1.559 -23.978 1.00 94.50 194 LYS A CA 1
ATOM 1493 C C . LYS A 1 194 ? -6.933 0.429 -25.019 1.00 94.50 194 LYS A C 1
ATOM 1495 O O . LYS A 1 194 ? -7.208 -0.720 -24.644 1.00 94.50 194 LYS A O 1
ATOM 1500 N N . PRO A 1 195 ? -6.743 0.704 -26.318 1.00 95.56 195 PRO A N 1
ATOM 1501 C CA . PRO A 1 195 ? -6.674 -0.336 -27.343 1.00 95.56 195 PRO A CA 1
ATOM 1502 C C . PRO A 1 195 ? -5.632 -1.417 -27.019 1.00 95.56 195 PRO A C 1
ATOM 1504 O O . PRO A 1 195 ? -4.650 -1.171 -26.313 1.00 95.56 195 PRO A O 1
ATOM 1507 N N . PHE A 1 196 ? -5.827 -2.632 -27.535 1.00 94.31 196 PHE A N 1
ATOM 1508 C CA . PHE A 1 196 ? -4.798 -3.671 -27.439 1.00 94.31 196 PHE A CA 1
ATOM 1509 C C . PHE A 1 196 ? -3.486 -3.203 -28.086 1.00 94.31 196 PHE A C 1
ATOM 1511 O O . PHE A 1 196 ? -3.497 -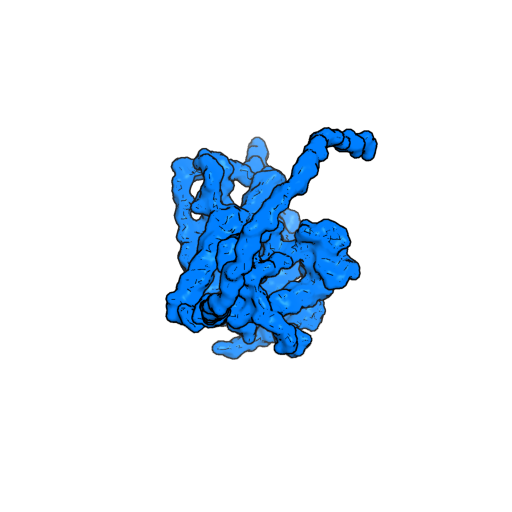2.424 -29.033 1.00 94.31 196 PHE A O 1
ATOM 1518 N N . GLY A 1 197 ? -2.349 -3.641 -27.541 1.00 93.25 197 GLY A N 1
ATOM 1519 C CA . GLY A 1 197 ? -1.028 -3.127 -27.918 1.00 93.25 197 GLY A CA 1
ATOM 1520 C C . GLY A 1 197 ? -0.618 -1.834 -27.202 1.00 93.25 197 GLY A C 1
ATOM 1521 O O . GLY A 1 197 ? 0.573 -1.610 -27.036 1.00 93.25 197 GLY A O 1
ATOM 1522 N N . GLN A 1 198 ? -1.567 -1.039 -26.689 1.00 94.81 198 GLN A N 1
ATOM 1523 C CA . GLN A 1 198 ? -1.286 0.194 -25.926 1.00 94.81 198 GLN A CA 1
ATOM 1524 C C . GLN A 1 198 ? -1.418 0.021 -24.402 1.00 94.81 198 GLN A C 1
ATOM 1526 O O . GLN A 1 198 ? -1.297 0.975 -23.639 1.00 94.81 198 GLN A O 1
ATOM 1531 N N . ARG A 1 199 ? -1.723 -1.194 -23.936 1.00 95.88 199 ARG A N 1
ATOM 1532 C CA . ARG A 1 199 ? -1.855 -1.521 -22.506 1.00 95.88 199 ARG A CA 1
ATOM 1533 C C . ARG A 1 199 ? -0.524 -2.013 -21.958 1.00 95.88 199 ARG A C 1
ATOM 1535 O O . ARG A 1 199 ? 0.195 -2.711 -22.667 1.00 95.88 199 ARG A O 1
ATOM 1542 N N . PHE A 1 200 ? -0.250 -1.781 -20.678 1.00 95.50 200 PHE A N 1
ATOM 1543 C CA . PHE A 1 200 ? 0.924 -2.350 -20.004 1.00 95.50 200 PHE A CA 1
ATOM 1544 C C . PHE A 1 200 ? 0.668 -3.758 -19.457 1.00 95.50 200 PHE A C 1
ATOM 1546 O O . PHE A 1 200 ? -0.358 -4.003 -18.814 1.00 95.50 200 PHE A O 1
ATOM 1553 N N . LEU A 1 201 ? 1.639 -4.664 -19.621 1.00 92.06 201 LEU A N 1
ATOM 1554 C CA . LEU A 1 201 ? 1.654 -5.971 -18.952 1.00 92.06 201 LEU A CA 1
ATOM 1555 C C . LEU A 1 201 ? 2.305 -5.867 -17.568 1.00 92.06 201 LEU A C 1
ATOM 1557 O O . LEU A 1 201 ? 3.352 -6.452 -17.305 1.00 92.06 201 LEU A O 1
ATOM 1561 N N . LYS A 1 202 ? 1.680 -5.113 -16.662 1.00 94.19 202 LYS A N 1
ATOM 1562 C CA . LYS A 1 202 ? 2.048 -5.139 -15.242 1.00 94.19 202 LYS A CA 1
ATOM 1563 C C . LYS A 1 202 ? 1.121 -6.098 -14.512 1.00 94.19 202 LYS A C 1
ATOM 1565 O O . LYS A 1 202 ? -0.094 -5.943 -14.589 1.00 94.19 202 LYS A O 1
ATOM 1570 N N . VAL A 1 203 ? 1.674 -7.104 -13.840 1.00 96.31 203 VAL A N 1
ATOM 1571 C CA . VAL A 1 203 ? 0.888 -8.049 -13.036 1.00 96.31 203 VAL A CA 1
ATOM 1572 C C . VAL A 1 203 ? 1.074 -7.716 -11.570 1.00 96.31 203 VAL A C 1
ATOM 1574 O O . VAL A 1 203 ? 2.183 -7.815 -11.044 1.00 96.31 203 VAL A O 1
ATOM 1577 N N . PHE A 1 204 ? -0.023 -7.343 -10.926 1.00 96.94 204 PHE A N 1
ATOM 1578 C CA . PHE A 1 204 ? -0.077 -7.104 -9.494 1.00 96.94 204 PHE A CA 1
ATOM 1579 C C . PHE A 1 204 ? -0.363 -8.416 -8.764 1.00 96.94 204 PHE A C 1
ATOM 1581 O O . PHE A 1 204 ? -1.152 -9.237 -9.242 1.00 96.94 204 PHE A O 1
ATOM 1588 N N . LYS A 1 205 ? 0.279 -8.622 -7.617 1.00 98.12 205 LYS A N 1
ATOM 1589 C CA . LYS A 1 205 ? -0.087 -9.650 -6.645 1.00 98.12 205 LYS A CA 1
ATOM 1590 C C . LYS A 1 205 ? -0.810 -8.955 -5.503 1.00 98.12 205 LYS A C 1
ATOM 1592 O O . LYS A 1 205 ? -0.282 -8.008 -4.932 1.00 98.12 205 LYS A O 1
ATOM 1597 N N . LEU A 1 206 ? -2.013 -9.427 -5.207 1.00 98.50 206 LEU A N 1
ATOM 1598 C CA . LEU A 1 206 ? -2.831 -8.926 -4.109 1.00 98.50 206 LEU A CA 1
ATOM 1599 C C . LEU A 1 206 ? -2.860 -9.977 -3.009 1.00 98.50 206 LEU A C 1
ATOM 1601 O O . LEU A 1 206 ? -3.063 -11.147 -3.329 1.00 98.50 206 LEU A O 1
ATOM 1605 N N . TYR A 1 207 ? -2.698 -9.561 -1.759 1.00 98.69 207 TYR A N 1
ATOM 1606 C CA . TYR A 1 207 ? -3.024 -10.344 -0.567 1.00 98.69 207 TYR A CA 1
ATOM 1607 C C . TYR A 1 207 ? -4.215 -9.705 0.139 1.00 98.69 207 TYR A C 1
ATOM 1609 O O . TYR A 1 207 ? -4.257 -8.487 0.255 1.00 98.69 207 TYR A O 1
ATOM 1617 N N . GLY A 1 208 ? -5.170 -10.499 0.611 1.00 98.38 208 GLY A N 1
ATOM 1618 C CA . GLY A 1 208 ? -6.326 -10.006 1.360 1.00 98.38 208 GLY A CA 1
ATOM 1619 C C . GLY A 1 208 ? -7.257 -11.135 1.806 1.00 98.38 208 GLY A C 1
ATOM 1620 O O . GLY A 1 208 ? -6.903 -12.311 1.667 1.00 98.38 208 GLY A O 1
ATOM 1621 N N . PRO A 1 209 ? -8.456 -10.816 2.325 1.00 97.44 209 PRO A N 1
ATOM 1622 C CA . PRO A 1 209 ? -9.444 -11.831 2.675 1.00 97.44 209 PRO A CA 1
ATOM 1623 C C . PRO A 1 209 ? -9.864 -12.646 1.444 1.00 97.44 209 PRO A C 1
ATOM 1625 O O . PRO A 1 209 ? -9.690 -12.201 0.312 1.00 97.44 209 PRO A O 1
ATOM 1628 N N . SER A 1 210 ? -10.472 -13.816 1.646 1.00 96.94 210 SER A N 1
ATOM 1629 C CA . SER A 1 210 ? -10.781 -14.790 0.579 1.00 96.94 210 SER A CA 1
ATOM 1630 C C . SER A 1 210 ? -11.517 -14.212 -0.641 1.00 96.94 210 SER A C 1
ATOM 1632 O O . SER A 1 210 ? -11.273 -14.636 -1.774 1.00 96.94 210 SER A O 1
ATOM 1634 N N . TRP A 1 211 ? -12.363 -13.191 -0.453 1.00 96.88 211 TRP A N 1
ATOM 1635 C CA . TRP A 1 211 ? -13.054 -12.503 -1.549 1.00 96.88 211 TRP A CA 1
ATOM 1636 C C . TRP A 1 211 ? -12.096 -11.861 -2.563 1.00 96.88 211 TRP A C 1
ATOM 1638 O O . TRP A 1 211 ? -12.518 -11.590 -3.691 1.00 96.88 211 TRP A O 1
ATOM 1648 N N . ILE A 1 212 ? -10.821 -11.650 -2.215 1.00 97.94 212 ILE A N 1
ATOM 1649 C CA . ILE A 1 212 ? -9.797 -11.103 -3.109 1.00 97.94 212 ILE A CA 1
ATOM 1650 C C . ILE A 1 212 ? -9.607 -11.967 -4.356 1.00 97.94 212 ILE A C 1
ATOM 1652 O O . ILE A 1 212 ? -9.280 -11.443 -5.417 1.00 97.94 212 ILE A O 1
ATOM 1656 N N . LEU A 1 213 ? -9.910 -13.269 -4.289 1.00 97.69 213 LEU A N 1
ATOM 1657 C CA . LEU A 1 213 ? -9.889 -14.169 -5.446 1.00 97.69 213 LEU A CA 1
ATOM 1658 C C . LEU A 1 213 ? -10.792 -13.684 -6.594 1.00 97.69 213 LEU A C 1
ATOM 1660 O O . LEU A 1 213 ? -10.484 -13.933 -7.759 1.00 97.69 213 LEU A O 1
ATOM 1664 N N . ASN A 1 214 ? -11.835 -12.896 -6.302 1.00 97.00 214 ASN A N 1
ATOM 1665 C CA . ASN A 1 214 ? -12.686 -12.264 -7.316 1.00 97.00 214 ASN A CA 1
ATOM 1666 C C . ASN A 1 214 ? -11.939 -11.253 -8.205 1.00 97.00 214 ASN A C 1
ATOM 1668 O O . ASN A 1 214 ? -12.454 -10.885 -9.266 1.00 97.00 214 ASN A O 1
ATOM 1672 N N . MET A 1 215 ? -10.738 -10.819 -7.813 1.00 97.75 215 MET A N 1
ATOM 1673 C CA . MET A 1 215 ? -9.860 -9.963 -8.616 1.00 97.75 215 MET A CA 1
ATOM 1674 C C . MET A 1 215 ? -9.008 -10.742 -9.622 1.00 97.75 215 MET A C 1
ATOM 1676 O O . MET A 1 215 ? -8.452 -10.127 -10.528 1.00 97.75 215 MET A O 1
ATOM 1680 N N . CYS A 1 216 ? -8.950 -12.078 -9.527 1.00 97.12 216 CYS A N 1
ATOM 1681 C CA . CYS A 1 216 ? -8.188 -12.909 -10.458 1.00 97.12 216 CYS A CA 1
ATOM 1682 C C . CYS A 1 216 ? -8.644 -12.667 -11.903 1.00 97.12 216 CYS A C 1
ATOM 1684 O O . CYS A 1 216 ? -9.826 -12.818 -12.232 1.00 97.12 216 CYS A O 1
ATOM 1686 N N . ARG A 1 217 ? -7.720 -12.286 -12.785 1.00 95.19 217 ARG A N 1
ATOM 1687 C CA . ARG A 1 217 ? -7.994 -12.099 -14.215 1.00 95.19 217 ARG A CA 1
ATOM 1688 C C . ARG A 1 217 ? -6.870 -12.676 -15.055 1.00 95.19 217 ARG A C 1
ATOM 1690 O O . ARG A 1 217 ? -5.713 -12.698 -14.650 1.00 95.19 217 ARG A O 1
ATOM 1697 N N . THR A 1 218 ? -7.219 -13.061 -16.273 1.00 94.31 218 THR A N 1
ATOM 1698 C CA . THR A 1 218 ? -6.263 -13.424 -17.317 1.00 94.31 218 THR A CA 1
ATOM 1699 C C . THR A 1 218 ? -6.066 -12.258 -18.279 1.00 94.31 218 THR A C 1
ATOM 1701 O O . THR A 1 218 ? -6.990 -11.489 -18.558 1.00 94.31 218 THR A O 1
ATOM 1704 N N . CYS A 1 219 ? -4.844 -12.107 -18.788 1.00 95.69 219 CYS A N 1
ATOM 1705 C CA . CYS A 1 219 ? -4.582 -11.195 -19.894 1.00 95.69 219 CYS A CA 1
ATOM 1706 C C . CYS A 1 219 ? -5.298 -11.704 -21.155 1.00 95.69 219 CYS A C 1
ATOM 1708 O O . CYS A 1 219 ? -5.217 -12.887 -21.473 1.00 95.69 219 CYS A O 1
ATOM 1710 N N . ARG A 1 220 ? -5.985 -10.806 -21.871 1.00 95.38 220 ARG A N 1
ATOM 1711 C CA . ARG A 1 220 ? -6.701 -11.107 -23.126 1.00 95.38 220 ARG A CA 1
ATOM 1712 C C . ARG A 1 220 ? -6.181 -10.304 -24.324 1.00 95.38 220 ARG A C 1
ATOM 1714 O O . ARG A 1 220 ? -6.859 -10.219 -25.341 1.00 95.38 220 ARG A O 1
ATOM 1721 N N . CYS A 1 221 ? -5.014 -9.672 -24.201 1.00 96.19 221 CYS A N 1
ATOM 1722 C CA . CYS A 1 221 ? -4.414 -8.925 -25.305 1.00 96.19 221 CYS A CA 1
ATOM 1723 C C . CYS A 1 221 ? -3.975 -9.902 -26.414 1.00 96.19 221 CYS A C 1
ATOM 1725 O O . CYS A 1 221 ? -3.204 -10.821 -26.116 1.00 96.19 221 CYS A O 1
ATOM 1727 N N . PRO A 1 222 ? -4.415 -9.716 -27.675 1.00 95.19 222 PRO A N 1
ATOM 1728 C CA . PRO A 1 222 ? -4.038 -10.573 -28.794 1.00 95.19 222 PRO A CA 1
ATOM 1729 C C . PRO A 1 222 ? -2.522 -10.713 -28.919 1.00 95.19 222 PRO A C 1
ATOM 1731 O O . PRO A 1 222 ? -1.791 -9.718 -28.876 1.00 95.19 222 PRO A O 1
ATOM 1734 N N . ASN A 1 223 ? -2.054 -11.955 -29.054 1.00 93.56 223 ASN A N 1
ATOM 1735 C CA . ASN A 1 223 ? -0.634 -12.309 -29.154 1.00 93.56 223 ASN A CA 1
ATOM 1736 C C . ASN A 1 223 ? 0.232 -11.771 -28.000 1.00 93.56 223 ASN A C 1
ATOM 1738 O O . ASN A 1 223 ? 1.430 -11.569 -28.170 1.00 93.56 223 ASN A O 1
ATOM 1742 N N . GLY A 1 224 ? -0.366 -11.458 -26.843 1.00 91.44 224 GLY A N 1
ATOM 1743 C CA . GLY A 1 224 ? 0.357 -10.882 -25.711 1.00 91.44 224 GLY A CA 1
ATOM 1744 C C . GLY A 1 224 ? 0.968 -9.505 -25.994 1.00 91.44 224 GLY A C 1
ATOM 1745 O O . GLY A 1 224 ? 1.895 -9.109 -25.289 1.00 91.44 224 GLY A O 1
ATOM 1746 N N . LYS A 1 225 ? 0.473 -8.758 -26.991 1.00 94.62 225 LYS A N 1
ATOM 1747 C CA . LYS A 1 225 ? 1.020 -7.440 -27.352 1.00 94.62 225 LYS A CA 1
ATOM 1748 C C . LYS A 1 225 ? 0.671 -6.373 -26.311 1.00 94.62 225 LYS A C 1
ATOM 1750 O O . LYS A 1 225 ? -0.505 -6.107 -26.049 1.00 94.62 225 LYS A O 1
ATOM 1755 N N . HIS A 1 226 ? 1.706 -5.739 -25.765 1.00 96.38 226 HIS A N 1
ATOM 1756 C CA . HIS A 1 226 ? 1.630 -4.696 -24.742 1.00 96.38 226 HIS A CA 1
ATOM 1757 C C . HIS A 1 226 ? 2.675 -3.614 -24.998 1.00 96.38 226 HIS A C 1
ATOM 1759 O O . HIS A 1 226 ? 3.691 -3.867 -25.643 1.00 96.38 226 HIS A O 1
ATOM 1765 N N . GLN A 1 227 ? 2.447 -2.435 -24.430 1.00 95.06 227 GLN A N 1
ATOM 1766 C CA . GLN A 1 227 ? 3.452 -1.388 -24.388 1.00 95.06 227 GLN A CA 1
ATOM 1767 C C . GLN A 1 227 ? 4.583 -1.798 -23.436 1.00 95.06 227 GLN A C 1
ATOM 1769 O O . GLN A 1 227 ? 4.337 -2.300 -22.333 1.00 95.06 227 GLN A O 1
ATOM 1774 N N . ALA A 1 228 ? 5.822 -1.595 -23.878 1.00 92.88 228 ALA A N 1
ATOM 1775 C CA . ALA A 1 228 ? 7.004 -1.902 -23.091 1.00 92.88 228 ALA A CA 1
ATOM 1776 C C . ALA A 1 228 ? 7.126 -0.960 -21.882 1.00 92.88 228 ALA A C 1
ATOM 1778 O O . ALA A 1 228 ? 6.818 0.228 -21.969 1.00 92.88 228 ALA A O 1
ATOM 1779 N N . LEU A 1 229 ? 7.598 -1.506 -20.761 1.00 92.50 229 LEU A N 1
ATOM 1780 C CA . LEU A 1 229 ? 7.956 -0.746 -19.555 1.00 92.50 229 LEU A CA 1
ATOM 1781 C C . LEU A 1 229 ? 9.464 -0.513 -19.438 1.00 92.50 229 LEU A C 1
ATOM 1783 O O . LEU A 1 229 ? 9.913 0.287 -18.623 1.00 92.50 229 LEU A O 1
ATOM 1787 N N . VAL A 1 230 ? 10.240 -1.229 -20.247 1.00 92.06 230 VAL A N 1
ATOM 1788 C CA . VAL A 1 230 ? 11.697 -1.202 -20.258 1.00 92.06 230 VAL A CA 1
ATOM 1789 C C . VAL A 1 230 ? 12.191 -1.136 -21.696 1.00 92.06 230 VAL A C 1
ATOM 1791 O O . VAL A 1 230 ? 11.502 -1.576 -22.618 1.00 92.06 230 VAL A O 1
ATOM 1794 N N . LYS A 1 231 ? 13.387 -0.591 -21.878 1.00 92.62 231 LYS A N 1
ATOM 1795 C CA . LYS A 1 231 ? 14.175 -0.676 -23.106 1.00 92.62 231 LYS A CA 1
ATOM 1796 C C . LYS A 1 231 ? 15.374 -1.572 -22.829 1.00 92.62 231 LYS A C 1
ATOM 1798 O O . LYS A 1 231 ? 15.955 -1.489 -21.747 1.00 92.62 231 LYS A O 1
ATOM 1803 N N . THR A 1 232 ? 15.728 -2.393 -23.806 1.00 92.19 232 THR A N 1
ATOM 1804 C CA . THR A 1 232 ? 16.949 -3.197 -23.778 1.00 92.19 232 THR A CA 1
ATOM 1805 C C . THR A 1 232 ? 17.931 -2.598 -24.771 1.00 92.19 232 THR A C 1
ATOM 1807 O O . THR A 1 232 ? 17.587 -2.407 -25.938 1.00 92.19 232 THR A O 1
ATOM 1810 N N . SER A 1 233 ? 19.118 -2.254 -24.292 1.00 90.88 233 SER A N 1
ATOM 1811 C CA . SER A 1 233 ? 20.215 -1.738 -25.107 1.00 90.88 233 SER A CA 1
ATOM 1812 C C . SER A 1 233 ? 20.905 -2.870 -25.878 1.00 90.88 233 SER A C 1
ATOM 1814 O O . SER A 1 233 ? 20.687 -4.050 -25.602 1.00 90.88 233 SER A O 1
ATOM 1816 N N . ALA A 1 234 ? 21.769 -2.518 -26.835 1.00 92.88 234 ALA A N 1
ATOM 1817 C CA . ALA A 1 234 ? 22.513 -3.494 -27.640 1.00 92.88 234 ALA A CA 1
ATOM 1818 C C . ALA A 1 234 ? 23.443 -4.400 -26.806 1.00 92.88 234 ALA A C 1
ATOM 1820 O O . ALA A 1 234 ? 23.687 -5.540 -27.186 1.00 92.88 234 ALA A O 1
ATOM 1821 N N . ASP A 1 235 ? 23.916 -3.913 -25.658 1.00 91.44 235 ASP A N 1
ATOM 1822 C CA . ASP A 1 235 ? 24.745 -4.654 -24.697 1.00 91.44 235 ASP A CA 1
ATOM 1823 C C . ASP A 1 235 ? 23.932 -5.558 -23.746 1.00 91.44 235 ASP A C 1
ATOM 1825 O O . ASP A 1 235 ? 24.489 -6.180 -22.845 1.00 91.44 235 ASP A O 1
ATOM 1829 N N . GLY A 1 236 ? 22.607 -5.628 -23.919 1.00 88.38 236 GLY A N 1
ATOM 1830 C CA . GLY A 1 236 ? 21.706 -6.392 -23.058 1.00 88.38 236 GLY A CA 1
ATOM 1831 C C . GLY A 1 236 ? 21.298 -5.679 -21.765 1.00 88.38 236 GLY A C 1
ATOM 1832 O O . GLY A 1 236 ? 20.489 -6.226 -21.011 1.00 88.38 236 GLY A O 1
ATOM 1833 N N . SER A 1 237 ? 21.787 -4.461 -21.503 1.00 86.38 237 SER A N 1
ATOM 1834 C CA . SER A 1 237 ? 21.356 -3.679 -20.341 1.00 86.38 237 SER A CA 1
ATOM 1835 C C . SER A 1 237 ? 19.874 -3.304 -20.445 1.00 86.38 237 SER A C 1
ATOM 1837 O O . SER A 1 237 ? 19.363 -2.969 -21.515 1.00 86.38 237 SER A O 1
ATOM 1839 N N . VAL A 1 238 ? 19.156 -3.375 -19.321 1.00 88.38 238 VAL A N 1
ATOM 1840 C CA . VAL A 1 238 ? 17.713 -3.100 -19.245 1.00 88.38 238 VAL A CA 1
ATOM 1841 C C . VAL A 1 238 ? 17.487 -1.822 -18.449 1.00 88.38 238 VAL A C 1
ATOM 1843 O O . VAL A 1 238 ? 17.848 -1.748 -17.279 1.00 88.38 238 VAL A O 1
ATOM 1846 N N . THR A 1 239 ? 16.845 -0.830 -19.065 1.00 88.31 239 THR A N 1
ATOM 1847 C CA . THR A 1 239 ? 16.517 0.453 -18.425 1.00 88.31 239 THR A CA 1
ATOM 1848 C C . THR A 1 239 ? 15.015 0.705 -18.461 1.00 88.31 239 THR A C 1
ATOM 1850 O O . THR A 1 239 ? 14.355 0.489 -19.477 1.00 88.31 239 THR A O 1
ATOM 1853 N N . GLY A 1 240 ? 14.459 1.178 -17.348 1.00 90.50 240 GLY A N 1
ATOM 1854 C CA . GLY A 1 240 ? 13.052 1.557 -17.247 1.00 90.50 240 GLY A CA 1
ATOM 1855 C C . GLY A 1 240 ? 12.675 2.738 -18.144 1.00 90.50 240 GLY A C 1
ATOM 1856 O O . GLY A 1 240 ? 13.409 3.717 -18.240 1.00 90.50 240 GLY A O 1
ATOM 1857 N N . ILE A 1 241 ? 11.499 2.680 -18.769 1.00 92.62 241 ILE A N 1
ATOM 1858 C CA . ILE A 1 241 ? 10.905 3.832 -19.456 1.00 92.62 241 ILE A CA 1
ATOM 1859 C C . ILE A 1 241 ? 10.135 4.634 -18.408 1.00 92.62 241 ILE A C 1
ATOM 1861 O O . ILE A 1 241 ? 9.037 4.232 -18.032 1.00 92.62 241 ILE A O 1
ATOM 1865 N N . HIS A 1 242 ? 10.714 5.739 -17.933 1.00 89.31 242 HIS A N 1
ATOM 1866 C CA . HIS A 1 242 ? 10.219 6.509 -16.784 1.00 89.31 242 HIS A CA 1
ATOM 1867 C C . HIS A 1 242 ? 8.701 6.768 -16.816 1.00 89.31 242 HIS A C 1
ATOM 1869 O O . HIS A 1 242 ? 7.985 6.317 -15.924 1.00 89.31 242 HIS A O 1
ATOM 1875 N N . ASP A 1 243 ? 8.189 7.386 -17.882 1.00 92.56 243 ASP A N 1
ATOM 1876 C CA . ASP A 1 243 ? 6.770 7.761 -17.960 1.00 92.56 243 ASP A CA 1
ATOM 1877 C C . ASP A 1 243 ? 5.844 6.543 -18.031 1.00 92.56 243 ASP A C 1
ATOM 1879 O O . ASP A 1 243 ? 4.783 6.510 -17.408 1.00 92.56 243 ASP A O 1
ATOM 1883 N N . ALA A 1 244 ? 6.268 5.492 -18.738 1.00 92.75 244 ALA A N 1
ATOM 1884 C CA . ALA A 1 244 ? 5.521 4.240 -18.800 1.00 92.75 244 ALA A CA 1
ATOM 1885 C C . ALA A 1 244 ? 5.502 3.536 -17.435 1.00 92.75 244 ALA A C 1
ATOM 1887 O O . ALA A 1 244 ? 4.481 2.976 -17.035 1.00 92.75 244 ALA A O 1
ATOM 1888 N N . LEU A 1 245 ? 6.612 3.582 -16.692 1.00 91.69 245 LEU A N 1
ATOM 1889 C CA . LEU A 1 245 ? 6.696 3.042 -15.340 1.00 91.69 245 LEU A CA 1
ATOM 1890 C C . LEU A 1 245 ? 5.795 3.807 -14.374 1.00 91.69 245 LEU A C 1
ATOM 1892 O O . LEU A 1 245 ? 5.018 3.158 -13.670 1.00 91.69 245 LEU A O 1
ATOM 1896 N N . ALA A 1 246 ? 5.832 5.140 -14.405 1.00 90.50 246 ALA A N 1
ATOM 1897 C CA . ALA A 1 246 ? 4.957 5.996 -13.613 1.00 90.50 246 ALA A CA 1
ATOM 1898 C C . ALA A 1 246 ? 3.474 5.709 -13.916 1.00 90.50 246 ALA A C 1
ATOM 1900 O O . ALA A 1 246 ? 2.704 5.373 -13.014 1.00 90.50 246 ALA A O 1
ATOM 1901 N N . GLU A 1 247 ? 3.075 5.704 -15.193 1.00 92.25 247 GLU A N 1
ATOM 1902 C CA . GLU A 1 247 ? 1.684 5.441 -15.588 1.00 92.25 247 GLU A CA 1
ATOM 1903 C C . GLU A 1 247 ? 1.235 4.006 -15.253 1.00 92.25 247 GLU A C 1
ATOM 1905 O O . GLU A 1 247 ? 0.087 3.758 -14.865 1.00 92.25 247 GLU A O 1
ATOM 1910 N N . SER A 1 248 ? 2.133 3.028 -15.390 1.00 91.81 248 SER A N 1
ATOM 1911 C CA . SER A 1 248 ? 1.849 1.639 -15.022 1.00 91.81 248 SER A CA 1
ATOM 1912 C C . SER A 1 248 ? 1.751 1.431 -13.508 1.00 91.81 248 SER A C 1
ATOM 1914 O O . SER A 1 248 ? 1.158 0.442 -13.075 1.00 91.81 248 SER A O 1
ATOM 1916 N N . GLY A 1 249 ? 2.335 2.332 -12.710 1.00 89.19 249 GLY A N 1
ATOM 1917 C CA . GLY A 1 249 ? 2.193 2.396 -11.256 1.00 89.19 249 GLY A CA 1
ATOM 1918 C C . GLY A 1 249 ? 0.758 2.667 -10.828 1.00 89.19 249 GLY A C 1
ATOM 1919 O O . GLY A 1 249 ? 0.264 2.010 -9.919 1.00 89.19 249 GLY A O 1
ATOM 1920 N N . ALA A 1 250 ? 0.064 3.550 -11.544 1.00 91.25 250 ALA A N 1
ATOM 1921 C CA . ALA A 1 250 ? -1.317 3.896 -11.254 1.00 91.25 250 ALA A CA 1
ATOM 1922 C C . ALA A 1 250 ? -2.292 2.752 -11.590 1.00 91.25 250 ALA A C 1
ATOM 1924 O O . ALA A 1 250 ? -2.280 2.177 -12.692 1.00 91.25 250 ALA A O 1
ATOM 1925 N N . TYR A 1 251 ? -3.202 2.465 -10.657 1.00 91.69 251 TYR A N 1
ATOM 1926 C CA . TYR A 1 251 ? -4.303 1.540 -10.903 1.00 91.69 251 TYR A CA 1
ATOM 1927 C C . TYR A 1 251 ? -5.258 2.112 -11.957 1.00 91.69 251 TYR A C 1
ATOM 1929 O O . TYR A 1 251 ? -5.677 3.268 -11.858 1.00 91.69 251 TYR A O 1
ATOM 1937 N N . PRO A 1 252 ? -5.677 1.315 -12.955 1.00 95.19 252 PRO A N 1
ATOM 1938 C CA . PRO A 1 252 ? -6.767 1.713 -13.828 1.00 95.19 252 PRO A CA 1
ATOM 1939 C C . PRO A 1 252 ? -8.045 1.934 -13.013 1.00 95.19 252 PRO A C 1
ATOM 1941 O O . PRO A 1 252 ? -8.399 1.106 -12.171 1.00 95.19 252 PRO A O 1
ATOM 1944 N N . LYS A 1 253 ? -8.822 2.975 -13.338 1.00 96.06 253 LYS A N 1
ATOM 1945 C CA . LYS A 1 253 ? -10.104 3.265 -12.661 1.00 96.06 253 LYS A CA 1
ATOM 1946 C C . LYS A 1 253 ? -11.030 2.042 -12.594 1.00 96.06 253 LYS A C 1
ATOM 1948 O O . LYS A 1 253 ? -11.751 1.856 -11.620 1.00 96.06 253 LYS A O 1
ATOM 1953 N N . ALA A 1 254 ? -11.055 1.198 -13.629 1.00 97.06 254 ALA A N 1
ATOM 1954 C CA . ALA A 1 25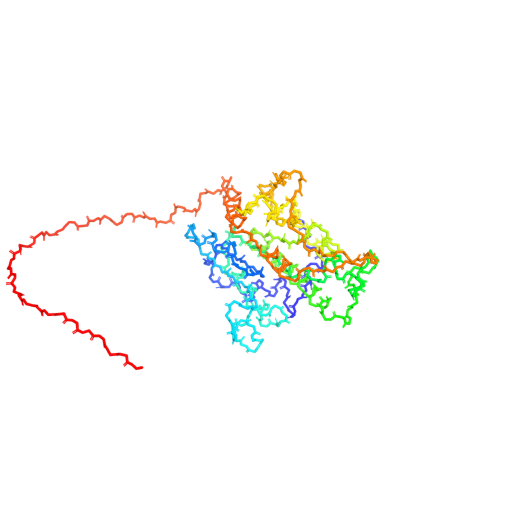4 ? -11.893 -0.004 -13.636 1.00 97.06 254 ALA A CA 1
ATOM 1955 C C . ALA A 1 254 ? -11.432 -1.070 -12.623 1.00 97.06 254 ALA A C 1
ATOM 1957 O O . ALA A 1 254 ? -12.274 -1.803 -12.110 1.00 97.06 254 ALA A O 1
ATOM 1958 N N . MET A 1 255 ? -10.135 -1.127 -12.304 1.00 97.44 255 MET A N 1
ATOM 1959 C CA . MET A 1 255 ? -9.597 -1.998 -11.258 1.00 97.44 255 MET A CA 1
ATOM 1960 C C . MET A 1 255 ? -10.077 -1.542 -9.879 1.00 97.44 255 MET A C 1
ATOM 1962 O O . MET A 1 255 ? -10.577 -2.372 -9.126 1.00 97.44 255 MET A O 1
ATOM 1966 N N . GLY A 1 256 ? -10.044 -0.232 -9.599 1.00 97.81 256 GLY A N 1
ATOM 1967 C CA . GLY A 1 256 ? -10.606 0.335 -8.365 1.00 97.81 256 GLY A CA 1
ATOM 1968 C C . GLY A 1 256 ? -12.083 -0.030 -8.170 1.00 97.81 256 GLY A C 1
ATOM 1969 O O . GLY A 1 256 ? -12.463 -0.557 -7.127 1.00 97.81 256 GLY A O 1
ATOM 1970 N N . HIS A 1 257 ? -12.917 0.126 -9.209 1.00 97.75 257 HIS A N 1
ATOM 1971 C CA . HIS A 1 257 ? -14.327 -0.297 -9.141 1.00 97.75 257 HIS A CA 1
ATOM 1972 C C . HIS A 1 257 ? -14.491 -1.804 -8.924 1.00 97.75 257 HIS A C 1
ATOM 1974 O O . HIS A 1 257 ? -15.383 -2.221 -8.187 1.00 97.75 257 HIS A O 1
ATOM 1980 N N . ALA A 1 258 ? -13.673 -2.630 -9.579 1.00 97.94 258 ALA A N 1
ATOM 1981 C CA . ALA A 1 258 ? -13.741 -4.076 -9.413 1.00 97.94 258 ALA A CA 1
ATOM 1982 C C . ALA A 1 258 ? -13.358 -4.507 -7.991 1.00 97.94 258 ALA A C 1
ATOM 1984 O O . ALA A 1 258 ? -14.014 -5.394 -7.444 1.00 97.94 258 ALA A O 1
ATOM 1985 N N . LEU A 1 259 ? -12.363 -3.853 -7.385 1.00 98.25 259 LEU A N 1
ATOM 1986 C CA . LEU A 1 259 ? -11.938 -4.116 -6.013 1.00 98.25 259 LEU A CA 1
ATOM 1987 C C . LEU A 1 259 ? -13.053 -3.781 -5.018 1.00 98.25 259 LEU A C 1
ATOM 1989 O O . LEU A 1 259 ? -13.475 -4.659 -4.270 1.00 98.25 259 LEU A O 1
ATOM 1993 N N . VAL A 1 260 ? -13.603 -2.561 -5.076 1.00 98.25 260 VAL A N 1
ATOM 1994 C CA . VAL A 1 260 ? -14.692 -2.128 -4.179 1.00 98.25 260 VAL A CA 1
ATOM 1995 C C . VAL A 1 260 ? -15.925 -3.022 -4.335 1.00 98.25 260 VAL A C 1
ATOM 1997 O O . VAL A 1 260 ? -16.512 -3.447 -3.345 1.00 98.25 260 VAL A O 1
ATOM 2000 N N . ARG A 1 261 ? -16.299 -3.392 -5.567 1.00 96.81 261 ARG A N 1
ATOM 2001 C CA . ARG A 1 261 ? -17.414 -4.327 -5.801 1.00 96.81 261 ARG A CA 1
ATOM 2002 C C . ARG A 1 261 ? -17.136 -5.726 -5.256 1.00 96.81 261 ARG A C 1
ATOM 2004 O O . ARG A 1 261 ? -18.049 -6.354 -4.729 1.00 96.81 261 ARG A O 1
ATOM 2011 N N . SER A 1 262 ? -15.906 -6.218 -5.391 1.00 97.12 262 SER A N 1
ATOM 2012 C CA . SER A 1 262 ? -15.514 -7.529 -4.862 1.00 97.12 262 SER A CA 1
ATOM 2013 C C . SER A 1 262 ? -15.560 -7.546 -3.338 1.00 97.12 262 SER A C 1
ATOM 2015 O O . SER A 1 262 ? -16.068 -8.506 -2.766 1.00 97.12 262 SER A O 1
ATOM 2017 N N . TRP A 1 263 ? -15.109 -6.465 -2.700 1.00 97.81 263 TRP A N 1
ATOM 2018 C CA . TRP A 1 263 ? -15.217 -6.270 -1.260 1.00 97.81 263 TRP A CA 1
ATOM 2019 C C . TRP A 1 263 ? -16.678 -6.234 -0.798 1.00 97.81 263 TRP A C 1
ATOM 2021 O O . TRP A 1 263 ? -17.057 -7.034 0.051 1.00 97.81 263 TRP A O 1
ATOM 2031 N N . LEU A 1 264 ? -17.527 -5.400 -1.410 1.00 95.88 264 LEU A N 1
ATOM 2032 C CA . LEU A 1 264 ? -18.957 -5.323 -1.078 1.00 95.88 264 LEU A CA 1
ATOM 2033 C C . LEU A 1 264 ? -19.674 -6.667 -1.273 1.00 95.88 264 LEU A C 1
ATOM 2035 O O . LEU A 1 264 ? -20.488 -7.064 -0.444 1.00 95.88 264 LEU A O 1
ATOM 2039 N N . LYS A 1 265 ? -19.34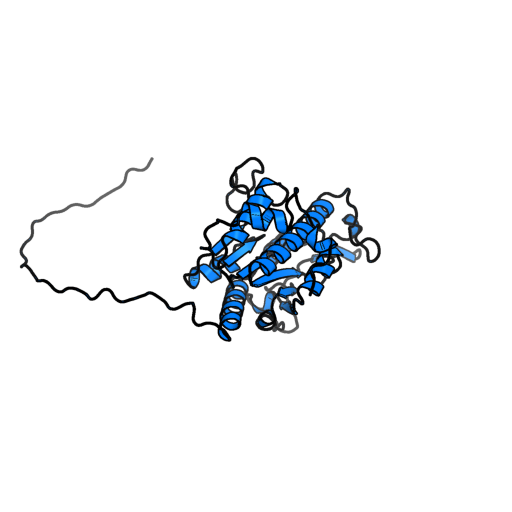7 -7.407 -2.339 1.00 93.38 265 LYS A N 1
ATOM 2040 C CA . LYS A 1 265 ? -19.862 -8.768 -2.546 1.00 93.38 265 LYS A CA 1
ATOM 2041 C C . LYS A 1 265 ? -19.368 -9.729 -1.462 1.00 93.38 265 LYS A C 1
ATOM 2043 O O . LYS A 1 265 ? -20.139 -10.568 -1.012 1.00 93.38 265 LYS A O 1
ATOM 2048 N N . GLY A 1 266 ? -18.107 -9.603 -1.048 1.00 90.44 266 GLY A N 1
ATOM 2049 C CA . GLY A 1 266 ? -17.524 -10.363 0.056 1.00 90.44 266 GLY A CA 1
ATOM 2050 C C . GLY A 1 266 ? -18.209 -10.078 1.393 1.00 90.44 266 GLY A C 1
ATOM 2051 O O . GLY A 1 266 ? -18.453 -11.008 2.154 1.00 90.44 266 GLY A O 1
ATOM 2052 N N . LEU A 1 267 ? -18.603 -8.823 1.638 1.00 87.06 267 LEU A N 1
ATOM 2053 C CA . LEU A 1 267 ? -19.480 -8.472 2.756 1.00 87.06 267 LEU A CA 1
ATOM 2054 C C . LEU A 1 267 ? -20.870 -9.106 2.585 1.00 87.06 267 LEU A C 1
ATOM 2056 O O . LEU A 1 267 ? -21.457 -9.533 3.565 1.00 87.06 267 LEU A O 1
ATOM 2060 N N . GLY A 1 268 ? -21.379 -9.215 1.353 1.00 61.34 268 GLY A N 1
ATOM 2061 C CA . GLY A 1 268 ? -22.707 -9.710 0.949 1.00 61.34 268 GLY A CA 1
ATOM 2062 C C . GLY A 1 268 ? -22.984 -11.218 0.987 1.00 61.34 268 GLY A C 1
ATOM 2063 O O . GLY A 1 268 ? -24.033 -11.628 0.499 1.00 61.34 268 GLY A O 1
ATOM 2064 N N . ALA A 1 269 ? -22.116 -12.029 1.599 1.00 51.19 269 ALA A N 1
ATOM 2065 C CA . ALA A 1 269 ? -22.507 -13.303 2.228 1.00 51.19 269 ALA A CA 1
ATOM 2066 C C . ALA A 1 269 ? -22.823 -13.136 3.739 1.00 51.19 269 ALA A C 1
ATOM 2068 O O . ALA A 1 269 ? -23.209 -14.093 4.400 1.00 51.19 269 ALA A O 1
ATOM 2069 N N . ALA A 1 270 ? -22.691 -11.913 4.274 1.00 46.72 270 ALA A N 1
ATOM 2070 C CA . ALA A 1 270 ? -22.948 -11.511 5.660 1.00 46.72 270 ALA A CA 1
ATOM 2071 C C . ALA A 1 270 ? -23.545 -10.080 5.794 1.00 46.72 270 ALA A C 1
ATOM 2073 O O . ALA A 1 270 ? -23.527 -9.508 6.882 1.00 46.72 270 ALA A O 1
ATOM 2074 N N . ALA A 1 271 ? -24.071 -9.466 4.720 1.00 44.91 271 ALA A N 1
ATOM 2075 C CA . ALA A 1 271 ? -24.460 -8.047 4.715 1.00 44.91 271 ALA A CA 1
ATOM 2076 C C . ALA A 1 271 ? -25.975 -7.812 4.759 1.00 44.91 271 ALA A C 1
ATOM 2078 O O . ALA A 1 271 ? -26.612 -7.644 3.719 1.00 44.91 271 ALA A O 1
ATOM 2079 N N . PRO A 1 272 ? -26.536 -7.596 5.950 1.00 46.44 272 PRO A N 1
ATOM 2080 C CA . PRO A 1 272 ? -27.650 -6.680 6.089 1.00 46.44 272 PRO A CA 1
ATOM 2081 C C . PRO A 1 272 ? -27.219 -5.496 6.964 1.00 46.44 272 PRO A C 1
ATOM 2083 O O . PRO A 1 272 ? -27.708 -5.350 8.075 1.00 46.44 272 PRO A O 1
ATOM 2086 N N . LEU A 1 273 ? -26.294 -4.645 6.493 1.00 45.66 273 LEU A N 1
ATOM 2087 C CA . LEU A 1 273 ? -25.920 -3.410 7.215 1.00 45.66 273 LEU A CA 1
ATOM 2088 C C . LEU A 1 273 ? -25.747 -2.148 6.350 1.00 45.66 273 LEU A C 1
ATOM 2090 O O . LEU A 1 273 ? -25.402 -1.099 6.878 1.00 45.66 273 LEU A O 1
ATOM 2094 N N . LEU A 1 274 ? -26.070 -2.183 5.053 1.00 47.91 274 LEU A N 1
ATOM 2095 C CA . LEU A 1 274 ? -26.057 -0.970 4.211 1.00 47.91 274 LEU A CA 1
ATOM 2096 C C . LEU A 1 274 ? -27.441 -0.327 4.005 1.00 47.91 274 LEU A C 1
ATOM 2098 O O . LEU A 1 274 ? -27.555 0.613 3.229 1.00 47.91 274 LEU A O 1
ATOM 2102 N N . ASN A 1 275 ? -28.492 -0.787 4.699 1.00 46.44 275 ASN A N 1
ATOM 2103 C CA . ASN A 1 275 ? -29.852 -0.263 4.510 1.00 46.44 275 ASN A CA 1
ATOM 2104 C C . ASN A 1 275 ? -30.635 -0.057 5.822 1.00 46.44 275 ASN A C 1
ATOM 2106 O O . ASN A 1 275 ? -31.648 -0.702 6.062 1.00 46.44 275 ASN A O 1
ATOM 2110 N N . GLN A 1 276 ? -30.194 0.886 6.657 1.00 41.91 276 GLN A N 1
ATOM 2111 C CA . GLN A 1 276 ? -31.027 1.640 7.615 1.00 41.91 276 GLN A CA 1
ATOM 2112 C C . GLN A 1 276 ? -30.328 3.006 7.795 1.00 41.91 276 GLN A C 1
ATOM 2114 O O . GLN A 1 276 ? -29.162 3.027 8.151 1.00 41.91 276 GLN A O 1
ATOM 2119 N N . LYS A 1 277 ? -30.871 4.198 7.529 1.00 38.41 277 LYS A N 1
ATOM 2120 C CA . LYS A 1 277 ? -32.243 4.702 7.495 1.00 38.41 277 LYS A CA 1
ATOM 2121 C C . LYS A 1 277 ? -32.384 5.732 6.363 1.00 38.41 277 LYS A C 1
ATOM 2123 O O . LYS A 1 277 ? -31.865 6.837 6.453 1.00 38.41 277 LYS A O 1
ATOM 2128 N N . GLY A 1 278 ? -33.183 5.398 5.357 1.00 37.06 278 GLY A N 1
ATOM 2129 C CA . GLY A 1 278 ? -33.894 6.361 4.519 1.00 37.06 278 GLY A CA 1
ATOM 2130 C C . GLY A 1 278 ? -35.386 6.246 4.809 1.00 37.06 278 GLY A C 1
ATOM 2131 O O . GLY A 1 278 ? -36.163 5.895 3.925 1.00 37.06 278 GLY A O 1
ATOM 2132 N N . GLN A 1 279 ? -35.799 6.435 6.069 1.00 38.00 279 GLN A N 1
ATOM 2133 C CA . GLN A 1 279 ? -37.225 6.556 6.365 1.00 38.00 279 GLN A CA 1
ATOM 2134 C C . GLN A 1 279 ? -37.719 7.849 5.718 1.00 38.00 279 GLN A C 1
ATOM 2136 O O . GLN A 1 279 ? -37.378 8.952 6.140 1.00 38.00 279 GLN A O 1
ATOM 2141 N N . LYS A 1 280 ? -38.493 7.661 4.645 1.00 38.16 280 LYS A N 1
ATOM 2142 C CA . LYS A 1 280 ? -39.321 8.656 3.969 1.00 38.16 280 LYS A CA 1
ATOM 2143 C C . LYS A 1 280 ? -39.900 9.634 4.994 1.00 38.16 280 LYS A C 1
ATOM 2145 O O . LYS A 1 280 ? -40.795 9.270 5.756 1.00 38.16 280 LYS A O 1
ATOM 2150 N N . ARG A 1 281 ? -39.444 10.890 4.968 1.00 35.75 281 ARG A N 1
ATOM 2151 C CA . ARG A 1 281 ? -40.259 11.993 5.481 1.00 35.75 281 ARG A CA 1
ATOM 2152 C C . ARG A 1 281 ? -41.548 11.988 4.661 1.00 35.75 281 ARG A C 1
ATOM 2154 O O . ARG A 1 281 ? -41.509 12.189 3.449 1.00 35.75 281 ARG A O 1
ATOM 2161 N N . LYS A 1 282 ? -42.670 11.675 5.314 1.00 35.12 282 LYS A N 1
ATOM 2162 C CA . LYS A 1 282 ? -44.008 11.911 4.767 1.00 35.12 282 LYS A CA 1
ATOM 2163 C C . LYS A 1 282 ? -44.085 13.390 4.392 1.00 35.12 282 LYS A C 1
ATOM 2165 O O . LYS A 1 282 ? -43.823 14.244 5.234 1.00 35.12 282 LYS A O 1
ATOM 2170 N N . ALA A 1 283 ? -44.407 13.669 3.133 1.00 39.19 283 ALA A N 1
ATOM 2171 C CA . ALA A 1 283 ? -44.780 15.002 2.699 1.00 39.19 283 ALA A CA 1
ATOM 2172 C C . ALA A 1 283 ? -46.048 15.407 3.462 1.00 39.19 283 ALA A C 1
ATOM 2174 O O . ALA A 1 283 ? -47.085 14.760 3.316 1.00 39.19 283 ALA A O 1
ATOM 2175 N N . SER A 1 284 ? -45.946 16.430 4.308 1.00 36.28 284 SER A N 1
ATOM 2176 C CA . SER A 1 284 ? -47.111 17.133 4.832 1.00 36.28 284 SER A CA 1
ATOM 2177 C C . SER A 1 284 ? -47.598 18.095 3.754 1.00 36.28 284 SER A C 1
ATOM 2179 O O . SER A 1 284 ? -46.884 19.010 3.346 1.00 36.28 284 SER A O 1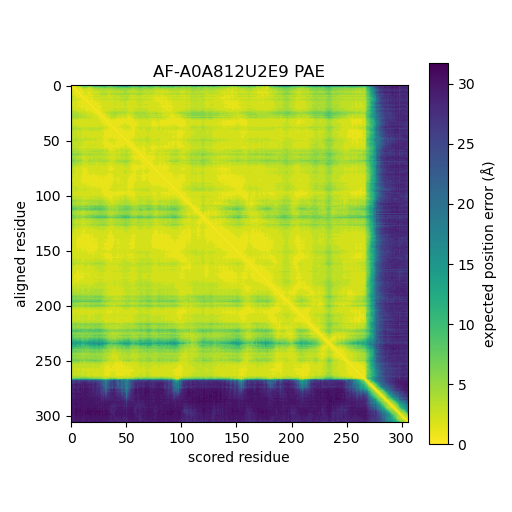
ATOM 2181 N N . SER A 1 285 ? -48.799 17.823 3.265 1.00 39.34 285 SER A N 1
ATOM 2182 C CA . SER A 1 285 ? -49.607 18.686 2.415 1.00 39.34 285 SER A CA 1
ATOM 2183 C C . SER A 1 285 ? -50.085 19.909 3.190 1.00 39.34 285 SER A C 1
ATOM 2185 O O . SER A 1 285 ? -50.695 19.718 4.236 1.00 39.34 285 SER A O 1
ATOM 2187 N N . GLU A 1 286 ? -49.887 21.113 2.650 1.00 33.38 286 GLU A N 1
ATOM 2188 C CA . GLU A 1 286 ? -50.759 22.282 2.860 1.00 33.38 286 GLU A CA 1
ATOM 2189 C C . GLU A 1 286 ? -50.413 23.401 1.846 1.00 33.38 286 GLU A C 1
ATOM 2191 O O . GLU A 1 286 ? -49.392 23.291 1.162 1.00 33.38 286 GLU A O 1
ATOM 2196 N N . PRO A 1 287 ? -51.312 24.370 1.576 1.00 37.66 287 PRO A N 1
ATOM 2197 C CA . PRO A 1 287 ? -51.976 24.441 0.281 1.00 37.66 287 PRO A CA 1
ATOM 2198 C C . PRO A 1 287 ? -51.575 25.653 -0.570 1.00 37.66 287 PRO A C 1
ATOM 2200 O O . PRO A 1 287 ? -50.956 26.617 -0.125 1.00 37.66 287 PRO A O 1
ATOM 2203 N N . ALA A 1 288 ? -51.968 25.573 -1.841 1.00 41.41 288 ALA A N 1
ATOM 2204 C CA . ALA A 1 288 ? -51.758 26.577 -2.871 1.00 41.41 288 ALA A CA 1
ATOM 2205 C C . ALA A 1 288 ? -52.349 27.950 -2.509 1.00 41.41 288 ALA A C 1
ATOM 2207 O O . ALA A 1 288 ? -53.528 28.057 -2.173 1.00 41.41 288 ALA A O 1
ATOM 2208 N N . VAL A 1 289 ? -51.557 29.006 -2.712 1.00 37.25 289 VAL A N 1
ATOM 2209 C CA . VAL A 1 289 ? -52.040 30.390 -2.795 1.00 37.25 289 VAL A CA 1
ATOM 2210 C C . VAL A 1 289 ? -51.699 30.964 -4.173 1.00 37.25 289 VAL A C 1
ATOM 2212 O O . VAL A 1 289 ? -50.625 30.742 -4.731 1.00 37.25 289 VAL A O 1
ATOM 2215 N N . MET A 1 290 ? -52.707 31.628 -4.735 1.00 33.31 290 MET A N 1
ATOM 2216 C CA . MET A 1 290 ? -52.868 32.115 -6.103 1.00 33.31 290 MET A CA 1
ATOM 2217 C C . MET A 1 290 ? -51.761 33.043 -6.634 1.00 33.31 290 MET A C 1
ATOM 2219 O O . MET A 1 290 ? -51.203 33.878 -5.933 1.00 33.31 290 MET A O 1
ATOM 2223 N N . LYS A 1 291 ? -51.547 32.936 -7.953 1.00 37.16 291 LYS A N 1
ATOM 2224 C CA . LYS A 1 291 ? -50.769 33.836 -8.823 1.00 37.16 291 LYS A CA 1
ATOM 2225 C C . LYS A 1 291 ? -51.450 35.197 -9.039 1.00 37.16 291 LYS A C 1
ATOM 2227 O O . LYS A 1 291 ? -52.660 35.205 -9.257 1.00 37.16 291 LYS A O 1
ATOM 2232 N N . LYS A 1 292 ? -50.638 36.253 -9.247 1.00 33.94 292 LYS A N 1
ATOM 2233 C CA . LYS A 1 292 ? -50.501 37.114 -10.472 1.00 33.94 292 LYS A CA 1
ATOM 2234 C C . LYS A 1 292 ? -49.999 38.544 -10.109 1.00 33.94 292 LYS A C 1
ATOM 2236 O O . LYS A 1 292 ? -50.162 38.928 -8.960 1.00 33.94 292 LYS A O 1
ATOM 2241 N N . PRO A 1 293 ? -49.551 39.398 -11.063 1.00 40.47 293 PRO A N 1
ATOM 2242 C CA . PRO A 1 293 ? -48.578 39.174 -12.144 1.00 40.47 293 PRO A CA 1
ATOM 2243 C C . PRO A 1 293 ? -47.561 40.344 -12.352 1.00 40.47 293 PRO A C 1
ATOM 2245 O O . PRO A 1 293 ? -47.760 41.460 -11.899 1.00 40.47 293 PRO A O 1
ATOM 2248 N N . ALA A 1 294 ? -46.499 40.034 -13.107 1.00 36.94 294 ALA A N 1
ATOM 2249 C CA . ALA A 1 294 ? -45.650 40.829 -14.021 1.00 36.94 294 ALA A CA 1
ATOM 2250 C C . ALA A 1 294 ? -45.474 42.371 -13.918 1.00 36.94 294 ALA A C 1
ATOM 2252 O O . ALA A 1 294 ? -46.399 43.139 -14.149 1.00 36.94 294 ALA A O 1
ATOM 2253 N N . ALA A 1 295 ? -44.199 42.775 -13.869 1.00 32.03 295 ALA A N 1
ATOM 2254 C CA . ALA A 1 295 ? -43.549 43.857 -14.633 1.00 32.03 295 ALA A CA 1
ATOM 2255 C C . ALA A 1 295 ? -42.033 43.541 -14.578 1.00 32.03 295 ALA A C 1
ATOM 2257 O O . ALA A 1 295 ? -41.567 43.079 -13.546 1.00 32.03 295 ALA A O 1
ATOM 2258 N N . GLY A 1 296 ? -41.174 43.632 -15.589 1.00 29.61 296 GLY A N 1
ATOM 2259 C CA . GLY A 1 296 ? -41.164 44.361 -16.848 1.00 29.61 296 GLY A CA 1
ATOM 2260 C C . GLY A 1 296 ? -39.750 44.948 -16.991 1.00 29.61 296 GLY A C 1
ATOM 2261 O O . GLY A 1 296 ? -39.265 45.555 -16.045 1.00 29.61 296 GLY A O 1
ATOM 2262 N N . SER A 1 297 ? -39.123 44.782 -18.165 1.00 33.06 297 SER A N 1
ATOM 2263 C CA . SER A 1 297 ? -37.807 45.321 -18.584 1.00 33.06 297 SER A CA 1
ATOM 2264 C C . SER A 1 297 ? -36.582 44.717 -17.863 1.00 33.06 297 SER A C 1
ATOM 2266 O O . SER A 1 297 ? -36.615 44.460 -16.674 1.00 33.06 297 SER A O 1
ATOM 2268 N N . GLY A 1 298 ? -35.459 44.388 -18.493 1.00 28.97 298 GLY A N 1
ATOM 2269 C CA . GLY A 1 298 ? -34.912 44.794 -19.778 1.00 28.97 298 GLY A CA 1
ATOM 2270 C C . GLY A 1 298 ? -33.408 45.031 -19.587 1.00 28.97 298 GLY A C 1
ATOM 2271 O O . GLY A 1 298 ? -33.005 45.568 -18.565 1.00 28.97 298 GLY A O 1
ATOM 2272 N N . TRP A 1 299 ? -32.632 44.681 -20.611 1.00 29.67 299 TRP A N 1
ATOM 2273 C CA . TRP A 1 299 ? -31.234 45.062 -20.865 1.00 29.67 299 TRP A CA 1
ATOM 2274 C C . TRP A 1 299 ? -30.106 44.099 -20.468 1.00 29.67 299 TRP A C 1
ATOM 2276 O O . TRP A 1 299 ? -30.014 43.535 -19.384 1.00 29.67 299 TRP A O 1
ATOM 2286 N N . LYS A 1 300 ? -29.264 43.908 -21.487 1.00 33.94 300 LYS A N 1
ATOM 2287 C CA . LYS A 1 300 ? -28.113 43.027 -21.643 1.00 33.94 300 LYS A CA 1
ATOM 2288 C C . LYS A 1 300 ? -26.814 43.834 -21.469 1.00 33.94 300 LYS A C 1
ATOM 2290 O O . LYS A 1 300 ? -26.749 44.940 -21.990 1.00 33.94 300 LYS A O 1
ATOM 2295 N N . GLN A 1 301 ? -25.781 43.130 -20.975 1.00 32.72 301 GLN A N 1
ATOM 2296 C CA . GLN A 1 301 ? -24.356 43.167 -21.394 1.00 32.72 301 GLN A CA 1
ATOM 2297 C C . GLN A 1 301 ? -23.445 44.346 -20.973 1.00 32.72 301 GLN A C 1
ATOM 2299 O O . GLN A 1 301 ? -23.960 45.429 -20.725 1.00 32.72 301 GLN A O 1
ATOM 2304 N N . PRO A 1 302 ? -22.089 44.218 -21.051 1.00 40.84 302 PRO A N 1
ATOM 2305 C CA . PRO A 1 302 ? -21.172 43.048 -21.002 1.00 40.84 302 PRO A CA 1
ATOM 2306 C C . PRO A 1 302 ? -19.934 43.323 -20.059 1.00 40.84 302 PRO A C 1
ATOM 2308 O O . PRO A 1 302 ? -20.057 44.180 -19.186 1.00 40.84 302 PRO A O 1
ATOM 2311 N N . PRO A 1 303 ? -18.787 42.590 -20.122 1.00 45.16 303 PRO A N 1
ATOM 2312 C CA . PRO A 1 303 ? -17.800 42.508 -19.039 1.00 45.16 303 PRO A CA 1
ATOM 2313 C C . PRO A 1 303 ? -16.682 43.558 -19.135 1.00 45.16 303 PRO A C 1
ATOM 2315 O O . PRO A 1 303 ? -16.390 44.076 -20.211 1.00 45.16 303 PRO A O 1
ATOM 2318 N N . LEU A 1 304 ? -15.987 43.779 -18.018 1.00 42.25 304 LEU A N 1
ATOM 2319 C CA . LEU A 1 304 ? -14.695 44.460 -17.985 1.00 42.25 304 LEU A CA 1
ATOM 2320 C C . LEU A 1 304 ? -13.602 43.460 -17.604 1.00 42.25 304 LEU A C 1
ATOM 2322 O O . LEU A 1 304 ? -13.574 42.926 -16.499 1.00 42.25 304 LEU A O 1
ATOM 2326 N N . SER A 1 305 ? -12.735 43.207 -18.574 1.00 45.72 305 SER A N 1
ATOM 2327 C CA . SER A 1 305 ? -11.392 42.668 -18.417 1.00 45.72 305 SER A CA 1
ATOM 2328 C C . SER A 1 305 ? -10.431 43.764 -17.956 1.00 45.72 305 SER A C 1
ATOM 2330 O O . SER A 1 305 ? -10.449 44.846 -18.544 1.00 45.72 305 SER A O 1
ATOM 2332 N N . LEU A 1 306 ? -9.564 43.432 -17.000 1.00 44.81 306 LEU A N 1
ATOM 2333 C CA . LEU A 1 306 ? -8.114 43.667 -17.006 1.00 44.81 306 LEU A CA 1
ATOM 2334 C C . LEU A 1 306 ? -7.469 42.625 -16.085 1.00 44.81 306 LEU A C 1
ATOM 2336 O O . LEU A 1 306 ? -8.050 42.375 -15.004 1.00 44.81 306 LEU A O 1
#

Nearest PDB structures (foldseek):
  4lg1-assembly1_A  TM=3.829E-01  e=3.715E-02  Homo sapiens
  4lg1-assembly1_C  TM=3.566E-01  e=1.239E-01  Homo sapiens
  4lg1-assembly1_B  TM=3.223E-01  e=8.782E-02  Homo sapiens
  7p8q-assembly1_A  TM=3.501E-01  e=3.102E-01  Escherichia coli K-12
  4blw-assembly2_B  TM=2.274E-01  e=1.390E-01  Escherichia coli K-12

Foldseek 3Di:
DDDDPCQQPQDALRDHQVNLCVVQVPAAQQAQEEEECCQVVLQQVLCVVVVGHYDYQHLVPPPPAQVPLPHQRHCPLNHPSNLSNVSNVLSNHDAQGEYEAEADQCLFDPQCCVVQVDDLVRLLGPCVDVVSVRLVSSLSSLSRSLSNCVVRNYWYKYKDFPRTSSCVPVSNVSSLVVVVWDKAKAFLQVQDPDDQLAAARTIMIMTTHPLCNLRHDDDPRVVPRYDDQWDADPVRDIHGPVVSVSVNSHRRSSSSNSVVVSSVVVCVVVDPPPDPDPDDPPDDDDDDDDDDDDDDDDDDDDDDDD

Mean predicted aligned error: 8.24 Å

Solvent-accessible surface area (backbone atoms only — not comparable to full-atom values): 17497 Å² total; per-residue (Å²): 130,84,79,54,66,71,65,56,66,38,63,55,85,88,39,27,53,67,56,49,54,62,76,43,63,81,48,67,58,71,30,41,29,41,21,38,52,27,82,78,38,27,49,31,53,36,34,44,76,72,76,39,44,51,43,75,38,29,37,74,74,44,79,85,36,13,58,30,76,85,40,94,68,13,32,28,68,91,34,62,60,11,43,52,48,50,52,49,55,60,44,17,37,29,75,63,18,42,35,41,36,39,59,80,52,72,51,34,32,76,91,34,30,86,75,24,53,48,44,94,89,37,64,72,33,35,71,86,40,65,57,26,42,52,37,53,49,44,49,51,49,51,40,51,52,48,55,44,27,54,79,56,49,32,44,46,34,45,41,43,54,65,79,33,50,59,71,69,34,67,68,43,40,53,47,42,60,74,68,63,46,38,72,33,50,34,37,48,45,62,36,47,84,62,59,78,46,66,30,45,85,47,42,33,28,38,36,17,55,73,46,48,53,72,57,51,54,68,79,78,44,72,94,72,40,43,38,70,49,55,47,71,48,98,88,67,51,74,44,74,36,64,69,48,44,56,59,66,66,46,71,40,58,54,43,19,40,51,50,52,51,32,50,53,53,51,43,56,85,74,60,89,77,90,84,81,84,84,77,76,77,76,82,80,84,81,82,93,80,86,90,85,84,90,87,80,89,85,91,81,88,86,88,86,87,132

Sequence (306 aa):
MALPDQLRNHSVHGYNLAKTLRKWQHVERTCDVLEIWAGVGSVASAARKLSLSAREIELHRVPGTTDDPTNKETEDLMSERGVANALEALMSMKPGGLVMMGPVCSSMVFMNSSRCCRTHDNVWGDETYAPVQEGNHFANCMVLFLMVSDARGLHAVCEQPKGSVLWKLPPVRLALDHLQLTSTLTPRCAFDRKPFGQRFLKVFKLYGPSWILNMCRTCRCPNGKHQALVKTSADGSVTGIHDALAESGAYPKAMGHALVRSWLKGLGAAAPLLNQKGQKRKASSEPAVMKKPAAGSGWKQPPLSL

Secondary structure (DSSP, 8-state):
-PPPHHHHH--BTTB-HHHHHHHTTT----EEEEEES-TTTHHHHHHHTTT--EEEE-TTSSTTTTS-TTSTT---TTSHHHHHHHHHHHHTEEEEEEEEE----TTTSGGGHHHH---SS-TT--TTSHHHHHHHHHHHHHHHHHHHHHHTT-EEEEEEETT-GGGGSHHHHHHHHHTT-EEEEEEGGGS--SPTTSSB--EEEEEESGGGGGG------GGG--B-SEEE-TTS-EEE-HHHHHHHHSPPHHHHHHHHHHHHHHHTTS---S--------------------------------